Protein AF-A0AAW2U7S2-F1 (afdb_monomer)

Mean predicted aligned error: 19.82 Å

Solvent-accessible surface area (backbone atoms only — not comparable to full-atom values): 15147 Å² total; per-residue (Å²): 131,82,56,74,68,56,53,52,53,61,72,64,58,81,77,70,95,66,92,65,82,91,73,92,63,30,83,86,32,99,82,34,59,82,44,74,68,52,52,49,55,49,52,54,54,51,60,62,66,77,47,84,88,71,95,66,78,86,65,84,76,81,79,64,65,65,54,73,70,50,98,64,60,66,72,56,35,55,48,50,53,30,51,80,64,72,61,50,90,32,44,48,52,37,44,76,70,72,43,92,68,77,45,54,23,91,82,69,69,78,50,65,24,36,72,62,31,64,68,57,67,31,68,58,34,44,52,54,55,73,69,39,90,59,76,84,64,68,68,86,84,56,45,67,58,46,51,54,49,50,51,53,38,50,54,51,52,48,37,54,74,74,65,50,56,68,46,77,48,73,42,61,50,61,72,50,49,52,52,64,73,45,89,68,88,55,90,56,94,54,22,66,58,48,50,50,38,55,52,55,43,70,75,36,83,40,58,50,78,46,79,38,63,59,86,76,43,50,62,62,52,52,50,57,56,48,51,66,65,38,75,81,65,69,99,68,83,82,94,79,89,128

Nearest PDB structures (foldseek):
  2ehg-assembly1_A  TM=8.752E-01  e=5.125E-04  Sulfurisphaera tokodaii str. 7
  3aly-assembly1_A  TM=8.976E-01  e=8.963E-04  Sulfurisphaera tokodaii str. 7
  3hst-assembly2_B  TM=8.637E-01  e=1.295E-02  Mycobacterium tuberculosis
  3qio-assembly1_A  TM=6.847E-01  e=6.085E-01  HIV-1 M:B_HXB2R

Foldseek 3Di:
DDDPVVVVVVVPPDDDPDPDDDDQFDPQDPVRDDDPVSVVVVVVVVVVVPDPDDPDDPDPPDDLVVLVVDPDDVVVSVVVVCLVVQNPPWLVVCVVVVNDDDQADPQQRPDGTGSCCVCPVPPVNVVVVVPDPPPPPPDPPCCVLQVLLVVLQVQLVVCVVVPPQAEEAEDAPPVNLCLLPDPDQDPDPCRVSSVSSNVSQVVHNHYHYDHDHPVVCVVVVVVVVVVVVCVVDDPDDDPPDD

Organism: Sesamum radiatum (NCBI:txid300843)

Structure (mmCIF, N/CA/C/O backbone):
data_AF-A0AAW2U7S2-F1
#
_entry.id   AF-A0AAW2U7S2-F1
#
loop_
_atom_site.group_PDB
_atom_site.id
_atom_site.type_symbol
_atom_site.label_atom_id
_atom_site.label_alt_id
_atom_site.label_comp_id
_atom_site.label_asym_id
_atom_site.label_entity_id
_atom_site.label_seq_id
_atom_site.pdbx_PDB_ins_code
_atom_site.Cartn_x
_atom_site.Cartn_y
_atom_site.Cartn_z
_atom_site.occupancy
_atom_site.B_iso_or_equiv
_atom_site.auth_seq_id
_atom_site.auth_comp_id
_atom_site.auth_asym_id
_atom_site.auth_atom_id
_atom_site.pdbx_PDB_model_num
ATOM 1 N N . MET A 1 1 ? 59.146 2.405 -21.602 1.00 55.25 1 MET A N 1
ATOM 2 C CA . MET A 1 1 ? 60.011 1.639 -22.527 1.00 55.25 1 MET A CA 1
ATOM 3 C C . MET A 1 1 ? 59.685 0.168 -22.337 1.00 55.25 1 MET A C 1
ATOM 5 O O . MET A 1 1 ? 59.645 -0.249 -21.187 1.00 55.25 1 MET A O 1
ATOM 9 N N . LEU A 1 2 ? 59.371 -0.579 -23.405 1.00 67.88 2 LEU A N 1
ATOM 10 C CA . LEU A 1 2 ? 59.141 -2.028 -23.291 1.00 67.88 2 LEU A CA 1
ATOM 11 C C . LEU A 1 2 ? 60.427 -2.736 -22.848 1.00 67.88 2 LEU A C 1
ATOM 13 O O . LEU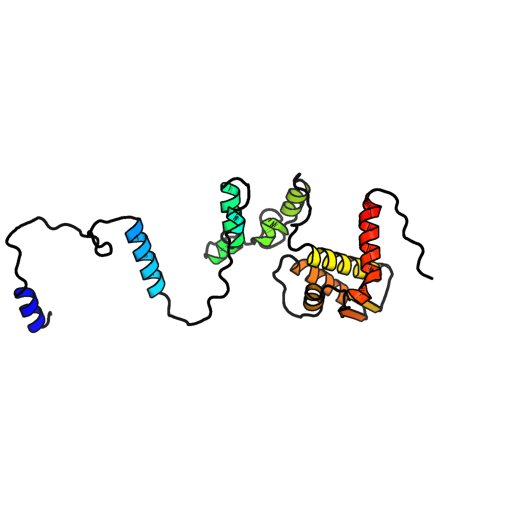 A 1 2 ? 61.524 -2.329 -23.233 1.00 67.88 2 LEU A O 1
ATOM 17 N N . HIS A 1 3 ? 60.283 -3.793 -22.051 1.00 86.69 3 HIS A N 1
ATOM 18 C CA . HIS A 1 3 ? 61.408 -4.596 -21.593 1.00 86.69 3 HIS A CA 1
ATOM 19 C C . HIS A 1 3 ? 62.080 -5.305 -22.794 1.00 86.69 3 HIS A C 1
ATOM 21 O O . HIS A 1 3 ? 61.376 -5.762 -23.699 1.00 86.69 3 HIS A O 1
ATOM 27 N N . PRO A 1 4 ? 63.422 -5.439 -22.843 1.00 83.00 4 PRO A N 1
ATOM 28 C CA . PRO A 1 4 ? 64.130 -5.978 -24.015 1.00 83.00 4 PRO A CA 1
ATOM 29 C C . PRO A 1 4 ? 63.708 -7.399 -24.418 1.00 83.00 4 PRO A C 1
ATOM 31 O O . PRO A 1 4 ? 63.757 -7.755 -25.595 1.00 83.00 4 PRO A O 1
ATOM 34 N N . LEU A 1 5 ? 63.274 -8.209 -23.447 1.00 81.62 5 LEU A N 1
ATOM 35 C CA . LEU A 1 5 ? 62.751 -9.556 -23.698 1.00 81.62 5 LEU A CA 1
ATOM 36 C C . LEU A 1 5 ? 61.380 -9.520 -24.387 1.00 81.62 5 LEU A C 1
ATOM 38 O O . LEU A 1 5 ? 61.150 -10.302 -25.308 1.00 81.62 5 LEU A O 1
ATOM 42 N N . ASP A 1 6 ? 60.522 -8.569 -24.016 1.00 80.38 6 ASP A N 1
ATOM 43 C CA . ASP A 1 6 ? 59.195 -8.400 -24.615 1.00 80.38 6 ASP A CA 1
ATOM 44 C C . ASP A 1 6 ? 59.318 -7.869 -26.043 1.00 80.38 6 ASP A C 1
ATOM 46 O O . ASP A 1 6 ? 58.645 -8.348 -26.950 1.00 80.38 6 ASP A O 1
ATOM 50 N N . ALA A 1 7 ? 60.255 -6.942 -26.276 1.00 83.38 7 ALA A N 1
ATOM 51 C CA . ALA A 1 7 ? 60.564 -6.451 -27.616 1.00 83.38 7 ALA A CA 1
ATOM 52 C C . ALA A 1 7 ? 61.027 -7.588 -28.544 1.00 83.38 7 ALA A C 1
ATOM 54 O O . ALA A 1 7 ? 60.583 -7.684 -29.687 1.00 83.38 7 ALA A O 1
ATOM 55 N N . LYS A 1 8 ? 61.876 -8.494 -28.041 1.00 82.50 8 LYS A N 1
ATOM 56 C CA . LYS A 1 8 ? 62.357 -9.653 -28.804 1.00 82.50 8 LYS A CA 1
ATOM 57 C C . LYS A 1 8 ? 61.244 -10.669 -29.082 1.00 82.50 8 LYS A C 1
ATOM 59 O O . LYS A 1 8 ? 61.211 -11.237 -30.170 1.00 82.50 8 LYS A O 1
ATOM 64 N N . ALA A 1 9 ? 60.327 -10.866 -28.134 1.00 82.25 9 ALA A N 1
ATOM 65 C CA . ALA A 1 9 ? 59.165 -11.733 -28.308 1.00 82.25 9 ALA A CA 1
ATOM 66 C C . ALA A 1 9 ? 58.182 -11.169 -29.348 1.00 82.25 9 ALA A C 1
ATOM 68 O O . ALA A 1 9 ? 57.767 -11.897 -30.248 1.00 82.25 9 ALA A O 1
ATOM 69 N N . VAL A 1 10 ? 57.882 -9.866 -29.305 1.00 79.88 10 VAL A N 1
ATOM 70 C CA . VAL A 1 10 ? 57.018 -9.192 -30.292 1.00 79.88 10 VAL A CA 1
ATOM 71 C C . VAL A 1 10 ? 57.602 -9.287 -31.703 1.00 79.88 10 VAL A C 1
ATOM 73 O O . VAL A 1 10 ? 56.883 -9.604 -32.647 1.00 79.88 10 VAL A O 1
ATOM 76 N N . LEU A 1 11 ? 58.916 -9.100 -31.848 1.00 78.25 11 LEU A N 1
ATOM 77 C CA . LEU A 1 11 ? 59.607 -9.218 -33.139 1.00 78.25 11 LEU A CA 1
ATOM 78 C C . LEU A 1 11 ? 59.683 -10.657 -33.675 1.00 78.25 11 LEU A C 1
ATOM 80 O O . LEU A 1 11 ? 59.996 -10.853 -34.847 1.00 78.25 11 LEU A O 1
ATOM 84 N N . SER A 1 12 ? 59.409 -11.662 -32.839 1.00 81.62 12 SER A N 1
ATOM 85 C CA . SER A 1 12 ? 59.401 -13.074 -33.237 1.00 81.62 12 SER A CA 1
ATOM 86 C C . SER A 1 12 ? 58.036 -13.577 -33.718 1.00 81.62 12 SER A C 1
ATOM 88 O O . SER A 1 12 ? 57.942 -14.714 -34.180 1.00 81.62 12 SER A O 1
ATOM 90 N N . ILE A 1 13 ? 56.987 -12.748 -33.638 1.00 81.88 13 ILE A N 1
A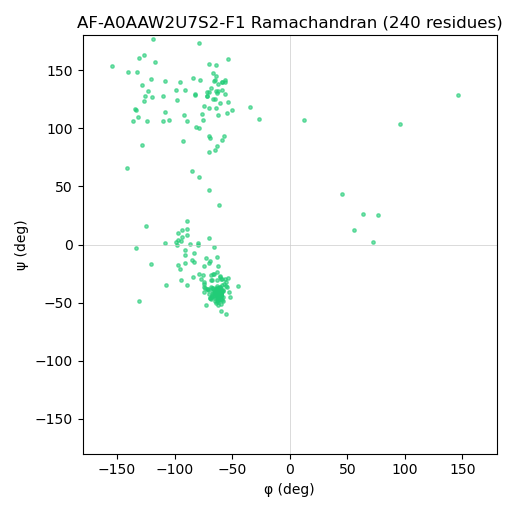TOM 91 C CA . ILE A 1 13 ? 55.649 -13.099 -34.123 1.00 81.88 13 ILE A CA 1
ATOM 92 C C . ILE A 1 13 ? 55.690 -13.138 -35.660 1.00 81.88 13 ILE A C 1
ATOM 94 O O . ILE A 1 13 ? 55.955 -12.108 -36.286 1.00 81.88 13 ILE A O 1
ATOM 98 N N . PRO A 1 14 ? 55.435 -14.294 -36.302 1.00 73.94 14 PRO A N 1
ATOM 99 C CA . PRO A 1 14 ? 55.445 -14.388 -37.755 1.00 73.94 14 PRO A CA 1
ATOM 100 C C . PRO A 1 14 ? 54.328 -13.520 -38.336 1.00 73.94 14 PRO A C 1
ATOM 102 O O . PRO A 1 14 ? 53.148 -13.772 -38.090 1.00 73.94 14 PRO A O 1
ATOM 105 N N . LEU A 1 15 ? 54.689 -12.510 -39.126 1.00 70.75 15 LEU A N 1
ATOM 106 C CA . LEU A 1 15 ? 53.706 -11.738 -39.878 1.00 70.75 15 LEU A CA 1
ATOM 107 C C . LEU A 1 15 ? 53.139 -12.622 -40.996 1.00 70.75 15 LEU A C 1
ATOM 109 O O . LEU A 1 15 ? 53.881 -13.287 -41.725 1.00 70.75 15 LEU A O 1
ATOM 113 N N . GLY A 1 16 ? 51.811 -12.666 -41.110 1.00 66.94 16 GLY A N 1
ATOM 114 C CA . GLY A 1 16 ? 51.139 -13.430 -42.157 1.00 66.94 16 GLY A CA 1
ATOM 115 C C . GLY A 1 16 ? 51.573 -12.955 -43.547 1.00 66.94 16 GLY A C 1
ATOM 116 O O . GLY A 1 16 ? 51.691 -11.761 -43.793 1.00 66.94 16 GLY A O 1
ATOM 117 N N . ARG A 1 17 ? 51.775 -13.885 -44.492 1.00 68.25 17 ARG A N 1
ATOM 118 C CA . ARG A 1 17 ? 52.143 -13.576 -45.895 1.00 68.25 17 ARG A CA 1
ATOM 119 C C . ARG A 1 17 ? 51.054 -12.833 -46.684 1.00 68.25 17 ARG A C 1
ATOM 121 O O . ARG A 1 17 ? 51.260 -12.524 -47.852 1.00 68.25 17 ARG A O 1
ATOM 128 N N . HIS A 1 18 ? 49.904 -12.575 -46.067 1.00 65.62 18 HIS A N 1
ATOM 129 C CA . HIS A 1 18 ? 48.760 -11.919 -46.679 1.00 65.62 18 HIS A CA 1
ATOM 130 C C . HIS A 1 18 ? 48.593 -10.530 -46.060 1.00 65.62 18 HIS A C 1
ATOM 132 O O . HIS A 1 18 ? 48.151 -10.409 -44.919 1.00 65.62 18 HIS A O 1
ATOM 138 N N . CYS A 1 19 ? 48.951 -9.492 -46.819 1.00 63.16 19 CYS A N 1
ATOM 139 C CA . CYS A 1 19 ? 48.602 -8.110 -46.502 1.00 63.16 19 CYS A CA 1
ATOM 140 C C . CYS A 1 19 ? 47.091 -7.971 -46.714 1.00 63.16 19 CYS A C 1
ATOM 142 O O . CYS A 1 19 ? 46.628 -7.841 -47.845 1.00 63.16 19 CYS A O 1
ATOM 144 N N . SER A 1 20 ? 46.324 -8.157 -45.646 1.00 67.31 20 SER A N 1
ATOM 145 C CA . SER A 1 20 ? 44.883 -7.909 -45.634 1.00 67.31 20 SER A CA 1
ATOM 146 C C . SER A 1 20 ? 44.670 -6.659 -44.798 1.00 67.31 20 SER A C 1
ATOM 148 O O . SER A 1 20 ? 45.366 -6.492 -43.797 1.00 67.31 20 SER A O 1
ATOM 150 N N . ASP A 1 21 ? 43.751 -5.791 -45.209 1.00 74.38 21 ASP A N 1
ATOM 151 C CA . ASP A 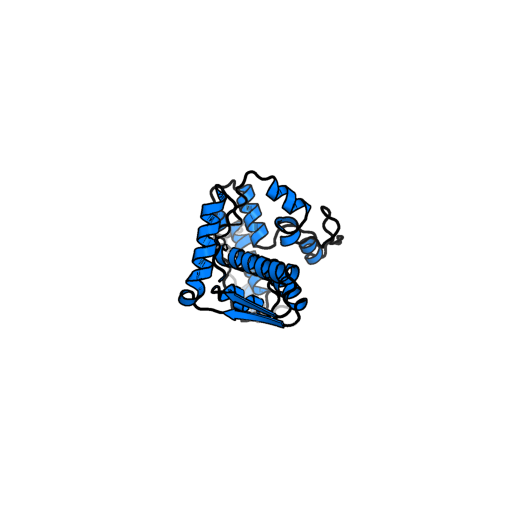1 21 ? 43.470 -4.563 -44.470 1.00 74.38 21 ASP A CA 1
ATOM 152 C C . ASP A 1 21 ? 43.032 -4.881 -43.033 1.00 74.38 21 ASP A C 1
ATOM 154 O O . ASP A 1 21 ? 42.279 -5.833 -42.790 1.00 74.38 21 ASP A O 1
ATOM 158 N N . ASP A 1 22 ? 43.505 -4.074 -42.080 1.00 77.00 22 ASP A N 1
ATOM 159 C CA . ASP A 1 22 ? 43.124 -4.199 -40.677 1.00 77.00 22 ASP A CA 1
ATOM 160 C C . ASP A 1 22 ? 41.599 -4.102 -40.537 1.00 77.00 22 ASP A C 1
ATOM 162 O O . ASP A 1 22 ? 40.959 -3.171 -41.033 1.00 77.00 22 ASP A O 1
ATOM 166 N N . CYS A 1 23 ? 41.002 -5.058 -39.825 1.00 73.38 23 CYS A N 1
ATOM 167 C CA . CYS A 1 23 ? 39.574 -5.054 -39.535 1.00 73.38 23 CYS A CA 1
ATOM 168 C C . CYS A 1 23 ? 39.320 -5.045 -38.026 1.00 73.38 23 CYS A C 1
ATOM 170 O O . CYS A 1 23 ? 40.031 -5.670 -37.238 1.00 73.38 23 CYS A O 1
ATOM 172 N N . LEU A 1 24 ? 38.283 -4.317 -37.610 1.00 78.94 24 LEU A N 1
ATOM 173 C CA . LEU A 1 24 ? 37.849 -4.292 -36.218 1.00 78.94 24 LEU A CA 1
ATOM 174 C C . LEU A 1 24 ? 37.136 -5.605 -35.879 1.00 78.94 24 LEU A C 1
ATOM 176 O O . LEU A 1 24 ? 36.099 -5.923 -36.461 1.00 78.94 24 LEU A O 1
ATOM 180 N N . ILE A 1 25 ? 37.676 -6.343 -34.908 1.00 81.00 25 ILE A N 1
ATOM 181 C CA . ILE A 1 25 ? 37.140 -7.629 -34.455 1.00 81.00 25 ILE A CA 1
ATOM 182 C C . ILE A 1 25 ? 36.561 -7.477 -33.048 1.00 81.00 25 ILE A C 1
ATOM 184 O O . ILE A 1 25 ? 37.219 -7.011 -32.117 1.00 81.00 25 ILE A O 1
ATOM 188 N N . TRP A 1 26 ? 35.314 -7.907 -32.872 1.00 84.25 26 TRP A N 1
ATOM 189 C CA . TRP A 1 26 ? 34.643 -7.901 -31.579 1.00 84.25 26 TRP A CA 1
ATOM 190 C C . TRP A 1 26 ? 35.105 -9.081 -30.715 1.00 84.25 26 TRP A C 1
ATOM 192 O O . TRP A 1 26 ? 34.631 -10.207 -30.861 1.00 84.25 26 TRP A O 1
ATOM 202 N N . HIS A 1 27 ? 36.021 -8.815 -29.784 1.00 79.44 27 HIS A N 1
ATOM 203 C CA . HIS A 1 27 ? 36.706 -9.840 -28.986 1.00 79.44 27 HIS A CA 1
ATOM 204 C C . HIS A 1 27 ? 35.791 -10.675 -28.068 1.00 79.44 27 HIS A C 1
ATOM 206 O O . HIS A 1 27 ? 36.159 -11.781 -27.680 1.00 79.44 27 HIS A O 1
ATOM 212 N N . SER A 1 28 ? 34.614 -10.167 -27.676 1.00 71.69 28 SER A N 1
ATOM 213 C CA . SER A 1 28 ? 33.735 -10.873 -26.725 1.00 71.69 28 SER A CA 1
ATOM 214 C C . SER A 1 28 ? 32.775 -11.872 -27.378 1.00 71.69 28 SER A C 1
ATOM 216 O O . SER A 1 28 ? 32.017 -12.542 -26.676 1.00 71.69 28 SER A O 1
ATOM 218 N N . TYR A 1 29 ? 32.823 -12.025 -28.706 1.00 77.19 29 TYR A N 1
ATOM 219 C CA . TYR A 1 29 ? 32.109 -13.074 -29.430 1.00 77.19 29 TYR A CA 1
ATOM 220 C C . TYR A 1 29 ? 33.091 -13.916 -30.244 1.00 77.19 29 TYR A C 1
ATOM 222 O O . TYR A 1 29 ? 33.912 -13.383 -30.982 1.00 77.19 29 TYR A O 1
ATOM 230 N N . SER A 1 30 ? 32.983 -15.242 -30.156 1.00 70.38 30 SER A N 1
ATOM 231 C CA . SER A 1 30 ? 33.958 -16.178 -30.738 1.00 70.38 30 SER A CA 1
ATOM 232 C C . SER A 1 30 ? 34.097 -16.103 -32.262 1.00 70.38 30 SER A C 1
ATOM 234 O O . SER A 1 30 ? 35.099 -16.563 -32.797 1.00 70.38 30 SER A O 1
ATOM 236 N N . LYS A 1 31 ? 33.122 -15.517 -32.970 1.00 78.88 31 LYS A N 1
ATOM 237 C CA . LYS A 1 31 ? 33.197 -15.285 -34.424 1.00 78.88 31 LYS A CA 1
ATOM 238 C C . LYS A 1 31 ? 33.719 -13.895 -34.796 1.00 78.88 31 LYS A C 1
ATOM 240 O O . LYS A 1 31 ? 33.696 -13.549 -35.970 1.00 78.88 31 LYS A O 1
ATOM 245 N N . GLY A 1 32 ? 34.097 -13.068 -33.821 1.00 78.38 32 GLY A N 1
ATOM 246 C CA . GLY A 1 32 ? 34.635 -11.731 -34.068 1.00 78.38 32 GLY A CA 1
ATOM 247 C C . GLY A 1 32 ? 33.620 -10.682 -34.536 1.00 78.38 32 GLY A C 1
ATOM 248 O O . GLY A 1 32 ? 33.995 -9.543 -34.794 1.00 78.38 32 GLY A O 1
ATOM 249 N N . VAL A 1 33 ? 32.337 -11.040 -34.642 1.00 82.06 33 VAL A N 1
ATOM 250 C CA . VAL A 1 33 ? 31.263 -10.154 -35.118 1.00 82.06 33 VAL A CA 1
ATOM 251 C C . VAL A 1 33 ? 30.612 -9.414 -33.951 1.00 82.06 33 VAL A C 1
ATOM 253 O O . VAL A 1 33 ? 30.238 -10.026 -32.947 1.00 82.06 33 VAL A O 1
ATOM 256 N N . PHE A 1 34 ? 30.427 -8.101 -34.099 1.00 80.56 34 PHE A N 1
ATOM 257 C CA . PHE A 1 34 ? 29.692 -7.290 -33.133 1.00 80.56 34 PHE A CA 1
ATOM 258 C C . PHE A 1 34 ? 28.190 -7.583 -33.197 1.00 80.56 34 PHE A C 1
ATOM 260 O O . PHE A 1 34 ? 27.564 -7.487 -34.251 1.00 80.56 34 PHE A O 1
ATOM 267 N N . THR A 1 35 ? 27.586 -7.881 -32.046 1.00 82.19 35 THR A N 1
ATOM 268 C CA . THR A 1 35 ? 26.128 -7.919 -31.896 1.00 82.19 35 THR A CA 1
ATOM 269 C C . THR A 1 35 ? 25.713 -7.156 -30.645 1.00 82.19 35 THR A C 1
ATOM 271 O O . THR A 1 35 ? 26.411 -7.176 -29.629 1.00 82.19 35 THR A O 1
ATOM 274 N N . VAL A 1 36 ? 24.529 -6.541 -30.675 1.00 76.62 36 VAL A N 1
ATOM 275 C CA . VAL A 1 36 ? 23.956 -5.863 -29.497 1.00 76.62 36 VAL A CA 1
ATOM 276 C C . VAL A 1 36 ? 23.827 -6.834 -28.314 1.00 76.62 36 VAL A C 1
ATOM 278 O O . VAL A 1 36 ? 24.061 -6.458 -27.171 1.00 76.62 36 VAL A O 1
ATOM 281 N N . LYS A 1 37 ? 23.538 -8.115 -28.586 1.00 75.38 37 LYS A N 1
ATOM 282 C CA . LYS A 1 37 ? 23.443 -9.176 -27.574 1.00 75.38 37 LYS A CA 1
ATOM 283 C C . LYS A 1 37 ? 24.784 -9.448 -26.883 1.00 75.38 37 LYS A C 1
ATOM 285 O O . LYS A 1 37 ? 24.821 -9.484 -25.656 1.00 75.38 37 LYS A O 1
ATOM 290 N N . SER A 1 38 ? 25.870 -9.620 -27.641 1.00 84.62 38 SER A N 1
ATOM 291 C CA . SER A 1 38 ? 27.207 -9.848 -27.072 1.00 84.62 38 SER A CA 1
ATOM 292 C C . SER A 1 38 ? 27.731 -8.615 -26.333 1.00 84.62 38 SER A C 1
ATOM 294 O O . SER A 1 38 ? 28.330 -8.752 -25.271 1.00 84.62 38 SER A O 1
ATOM 296 N N . ALA A 1 39 ? 27.449 -7.412 -26.844 1.00 82.25 39 ALA A N 1
ATOM 297 C CA . ALA A 1 39 ? 27.787 -6.159 -26.173 1.00 82.25 39 ALA A CA 1
ATOM 298 C C . ALA A 1 39 ? 27.055 -6.001 -24.833 1.00 82.25 39 ALA A C 1
ATOM 300 O O . ALA A 1 39 ? 27.678 -5.688 -23.821 1.00 82.25 39 ALA A O 1
ATOM 301 N N . TYR A 1 40 ? 25.754 -6.297 -24.802 1.00 80.25 40 TYR A N 1
ATOM 302 C CA . TYR A 1 40 ? 24.960 -6.255 -23.576 1.00 80.25 40 TYR A CA 1
ATOM 303 C C . TYR A 1 40 ? 25.450 -7.273 -22.536 1.00 80.25 40 TYR A C 1
ATOM 305 O O . TYR A 1 40 ? 25.596 -6.940 -21.366 1.00 80.25 40 TYR A O 1
ATOM 313 N N . GLN A 1 41 ? 25.768 -8.502 -22.953 1.00 82.31 41 GLN A N 1
ATOM 314 C CA . GLN A 1 41 ? 26.311 -9.532 -22.057 1.00 82.31 41 GLN A CA 1
ATOM 315 C C . GLN A 1 41 ? 27.667 -9.140 -21.456 1.00 82.31 41 GLN A C 1
ATOM 317 O O . GLN A 1 41 ? 27.908 -9.393 -20.276 1.00 82.31 41 GLN A O 1
ATOM 322 N N . LEU A 1 42 ? 28.540 -8.510 -22.247 1.00 84.12 42 LEU A N 1
ATOM 323 C CA . LEU A 1 42 ? 29.811 -7.982 -21.758 1.00 84.12 42 LEU A CA 1
ATOM 324 C C . LEU A 1 42 ? 29.588 -6.840 -20.756 1.00 84.12 42 LEU A C 1
ATOM 326 O O . LEU A 1 42 ? 30.206 -6.844 -19.697 1.00 84.12 42 LEU A O 1
ATOM 330 N N . ALA A 1 43 ? 28.673 -5.912 -21.052 1.00 84.06 43 ALA A N 1
ATOM 331 C CA . ALA A 1 43 ? 28.335 -4.808 -20.156 1.00 84.06 43 ALA A CA 1
ATOM 332 C C . ALA A 1 43 ? 27.804 -5.301 -18.799 1.00 84.06 43 ALA A C 1
ATOM 334 O O . ALA A 1 43 ? 28.213 -4.786 -17.762 1.00 84.06 43 ALA A O 1
ATOM 335 N N . MET A 1 44 ? 26.959 -6.339 -18.798 1.00 81.00 44 MET A N 1
ATOM 336 C CA . MET A 1 44 ? 26.476 -6.971 -17.564 1.00 81.00 44 MET A CA 1
ATOM 337 C C . MET A 1 44 ? 27.631 -7.590 -16.756 1.00 81.00 44 MET A C 1
ATOM 339 O O . MET A 1 44 ? 27.739 -7.334 -15.561 1.00 81.00 44 MET A O 1
ATOM 343 N N . LYS A 1 45 ? 28.551 -8.323 -17.401 1.00 80.50 45 LYS A N 1
ATOM 344 C CA . LYS A 1 45 ? 29.731 -8.894 -16.722 1.00 80.50 45 LYS A CA 1
ATOM 345 C C . LYS A 1 45 ? 30.665 -7.837 -16.137 1.00 80.50 45 LYS A C 1
ATOM 347 O O . LYS A 1 45 ? 31.167 -8.024 -15.038 1.00 80.50 45 LYS A O 1
ATOM 352 N N . ILE A 1 46 ? 30.911 -6.741 -16.854 1.00 78.62 46 ILE A N 1
ATOM 353 C CA . ILE A 1 46 ? 31.750 -5.643 -16.348 1.00 78.62 46 ILE A CA 1
ATOM 354 C C . ILE A 1 46 ? 31.077 -4.991 -15.133 1.00 78.62 46 ILE A C 1
ATOM 356 O O . ILE A 1 46 ? 31.736 -4.757 -14.127 1.00 78.62 46 ILE A O 1
ATOM 360 N N . SER A 1 47 ? 29.752 -4.804 -15.171 1.00 70.12 47 SER A N 1
ATOM 361 C CA . SER A 1 47 ? 29.011 -4.262 -14.024 1.00 70.12 47 SER A CA 1
ATOM 362 C C . SER A 1 47 ? 29.003 -5.176 -12.790 1.00 70.12 47 SER A C 1
ATOM 364 O O . SER A 1 47 ? 28.879 -4.677 -11.675 1.00 70.12 47 SER A O 1
ATOM 366 N N . GLU A 1 48 ? 29.164 -6.493 -12.965 1.00 63.22 48 GLU A N 1
ATOM 367 C CA . GLU A 1 48 ? 29.349 -7.445 -11.858 1.00 63.22 48 GLU A CA 1
ATOM 368 C C . GLU A 1 48 ? 30.764 -7.385 -11.259 1.00 63.22 48 GLU A C 1
ATOM 370 O O . GLU A 1 48 ? 30.934 -7.697 -10.084 1.00 63.22 48 GLU A O 1
ATOM 375 N N . LEU A 1 49 ? 31.770 -6.968 -12.036 1.00 62.66 49 LEU A N 1
ATOM 376 C CA . LEU A 1 49 ? 33.167 -6.870 -11.595 1.00 62.66 49 LEU A CA 1
ATOM 377 C C . LEU A 1 49 ? 33.483 -5.553 -10.867 1.00 62.66 49 LEU A C 1
ATOM 379 O O . LEU A 1 49 ? 34.349 -5.544 -9.998 1.00 62.66 49 LEU A O 1
ATOM 383 N N . ASP A 1 50 ? 32.765 -4.468 -11.174 1.00 52.97 50 ASP A N 1
ATOM 384 C CA . ASP A 1 50 ? 32.924 -3.161 -10.510 1.00 52.97 50 ASP A CA 1
ATOM 385 C C . ASP A 1 50 ? 32.216 -3.068 -9.140 1.00 52.97 50 ASP A C 1
ATOM 387 O O . ASP A 1 50 ? 32.269 -2.033 -8.471 1.00 52.97 50 ASP A O 1
ATOM 391 N N . MET A 1 51 ? 31.568 -4.146 -8.684 1.00 53.50 51 MET A N 1
ATOM 392 C CA . MET A 1 51 ? 30.992 -4.235 -7.343 1.00 53.50 51 MET A CA 1
ATOM 393 C C . MET A 1 51 ? 31.950 -4.975 -6.399 1.00 53.50 51 MET A C 1
ATOM 395 O O . MET A 1 51 ? 32.299 -6.122 -6.677 1.00 53.50 51 MET A O 1
ATOM 399 N N . PRO A 1 52 ? 32.361 -4.387 -5.256 1.00 48.03 52 PRO A N 1
ATOM 400 C CA . PRO A 1 52 ? 33.124 -5.131 -4.266 1.00 48.03 52 PRO A CA 1
ATOM 401 C C . PRO A 1 52 ? 32.281 -6.312 -3.775 1.00 48.03 52 PRO A C 1
ATOM 403 O O . PRO A 1 52 ? 31.163 -6.132 -3.285 1.00 48.03 52 PRO A O 1
ATOM 406 N N . SER A 1 53 ? 32.822 -7.520 -3.938 1.00 48.84 53 SER A N 1
ATOM 407 C CA . SER A 1 53 ? 32.241 -8.781 -3.483 1.00 48.84 53 SER A CA 1
ATOM 408 C C . SER A 1 53 ? 32.020 -8.766 -1.970 1.00 48.84 53 SER A C 1
ATOM 410 O O . SER A 1 53 ? 32.880 -9.184 -1.200 1.00 48.84 53 SER A O 1
ATOM 412 N N . SER A 1 54 ? 30.847 -8.310 -1.540 1.00 39.44 54 SER A N 1
ATOM 413 C CA . SER A 1 54 ? 30.322 -8.606 -0.213 1.00 39.44 54 SER A CA 1
ATOM 414 C C . SER A 1 54 ? 29.464 -9.855 -0.307 1.00 39.44 54 SER A C 1
ATOM 416 O O . SER A 1 54 ? 28.386 -9.865 -0.902 1.00 39.44 54 SER A O 1
ATOM 418 N N . SER A 1 55 ? 29.961 -10.921 0.307 1.00 53.12 55 SER A N 1
ATOM 419 C CA . SER A 1 55 ? 29.211 -12.126 0.628 1.00 53.12 55 SER A CA 1
ATOM 420 C C . SER A 1 55 ? 28.099 -11.778 1.620 1.00 53.12 55 SER A C 1
ATOM 422 O O . SER A 1 55 ? 28.269 -11.907 2.827 1.00 53.12 55 SER A O 1
ATOM 424 N N . SER A 1 56 ? 26.949 -11.322 1.135 1.00 44.72 56 SER A N 1
ATOM 425 C CA . SER A 1 56 ? 25.743 -11.219 1.956 1.00 44.72 56 SER A CA 1
ATOM 426 C C . SER A 1 56 ? 24.553 -11.733 1.165 1.00 44.72 56 SER A C 1
ATOM 428 O O . SER A 1 56 ? 24.108 -11.094 0.215 1.00 44.72 56 SER A O 1
ATOM 430 N N . SER A 1 57 ? 24.119 -12.932 1.562 1.00 45.25 57 SER A N 1
ATOM 431 C CA . SER A 1 57 ? 22.836 -13.588 1.301 1.00 45.25 57 SER A CA 1
ATOM 432 C C . SER A 1 57 ? 21.967 -12.929 0.231 1.00 45.25 57 SER A C 1
ATOM 434 O O . SER A 1 57 ? 21.302 -11.921 0.486 1.00 45.25 57 SER A O 1
ATOM 436 N N . SER A 1 58 ? 21.874 -13.566 -0.933 1.00 48.00 58 SER A N 1
ATOM 437 C CA . SER A 1 58 ? 20.723 -13.392 -1.808 1.00 48.00 58 SER A CA 1
ATOM 438 C C . SER A 1 58 ? 19.464 -13.765 -1.016 1.00 48.00 58 SER A C 1
ATOM 440 O O . SER A 1 58 ? 19.102 -14.939 -0.929 1.00 48.00 58 SER A O 1
ATOM 442 N N . GLY A 1 59 ? 18.814 -12.774 -0.397 1.00 52.41 59 GLY A N 1
ATOM 443 C CA . GLY A 1 59 ? 17.427 -12.909 0.031 1.00 52.41 59 GLY A CA 1
ATOM 444 C C . GLY A 1 59 ? 16.575 -13.344 -1.167 1.00 52.41 59 GLY A C 1
ATOM 445 O O . GLY A 1 59 ? 17.012 -13.186 -2.313 1.00 52.41 59 GLY A O 1
ATOM 446 N N . PRO A 1 60 ? 15.386 -13.922 -0.939 1.00 50.06 60 PRO A N 1
ATOM 447 C CA . PRO A 1 60 ? 14.558 -14.438 -2.020 1.00 50.06 60 PRO A CA 1
ATOM 448 C C . PRO A 1 60 ? 14.333 -13.327 -3.048 1.00 50.06 60 PRO A C 1
ATOM 450 O O . PRO A 1 60 ? 13.713 -12.302 -2.757 1.00 50.06 60 PRO A O 1
ATOM 453 N N . THR A 1 61 ? 14.880 -13.500 -4.252 1.00 58.25 61 THR A N 1
ATOM 454 C CA . THR A 1 61 ? 14.550 -12.635 -5.376 1.00 58.25 61 THR A CA 1
ATOM 455 C C . THR A 1 61 ? 13.064 -12.841 -5.626 1.00 58.25 61 THR A C 1
ATOM 457 O O . THR A 1 61 ? 12.627 -13.937 -5.962 1.00 58.25 61 THR A O 1
ATOM 460 N N . ALA A 1 62 ? 12.263 -11.813 -5.354 1.00 66.88 62 ALA A N 1
ATOM 461 C CA . ALA A 1 62 ? 10.819 -11.907 -5.503 1.00 66.88 62 ALA A CA 1
ATOM 462 C C . ALA A 1 62 ? 10.469 -12.400 -6.921 1.00 66.88 62 ALA A C 1
ATOM 464 O O . ALA A 1 62 ? 10.890 -11.796 -7.914 1.00 66.88 62 ALA A O 1
ATOM 465 N N . ASP A 1 63 ? 9.740 -13.517 -7.007 1.00 76.00 63 ASP A N 1
ATOM 466 C CA . ASP A 1 63 ? 9.269 -14.071 -8.273 1.00 76.00 63 ASP A CA 1
ATOM 467 C C . ASP A 1 63 ? 8.082 -13.244 -8.781 1.00 76.00 63 ASP A C 1
ATOM 469 O O . ASP A 1 63 ? 6.991 -13.251 -8.212 1.00 76.00 63 ASP A O 1
ATOM 473 N N . TRP A 1 64 ? 8.293 -12.527 -9.884 1.00 79.44 64 TRP A N 1
ATOM 474 C CA . TRP A 1 64 ? 7.277 -11.692 -10.527 1.00 79.44 64 TRP A CA 1
ATOM 475 C C . TRP A 1 64 ? 6.515 -12.429 -11.638 1.00 79.44 64 TRP A C 1
ATOM 477 O O . TRP A 1 64 ? 5.807 -11.792 -12.423 1.00 79.44 64 TRP A O 1
ATOM 487 N N . SER A 1 65 ? 6.646 -13.759 -11.740 1.00 80.50 65 SER A N 1
ATOM 488 C CA . SER A 1 65 ? 5.955 -14.572 -12.751 1.00 80.50 65 SER A CA 1
ATOM 489 C C . SER A 1 65 ? 4.432 -14.402 -12.709 1.00 80.50 65 SER A C 1
ATOM 491 O O . SER A 1 65 ? 3.777 -14.477 -13.750 1.00 80.50 65 SER A O 1
ATOM 493 N N . PHE A 1 66 ? 3.864 -14.102 -11.535 1.00 82.19 66 PHE A N 1
ATOM 494 C CA . PHE A 1 66 ? 2.428 -13.870 -11.365 1.00 82.19 66 PHE A CA 1
ATOM 495 C C . PHE A 1 66 ? 1.906 -12.690 -12.200 1.00 82.19 66 PHE A C 1
ATOM 497 O O . PHE A 1 66 ? 0.832 -12.801 -12.784 1.00 82.19 66 PHE A O 1
ATOM 504 N N . VAL A 1 67 ? 2.685 -11.608 -12.351 1.00 85.06 67 VAL A N 1
ATOM 505 C CA . VAL A 1 67 ? 2.291 -10.426 -13.146 1.00 85.06 67 VAL A CA 1
ATOM 506 C C . VAL A 1 67 ? 2.062 -10.811 -14.608 1.00 85.06 67 VAL A C 1
ATOM 508 O O . VAL A 1 67 ? 1.146 -10.326 -15.275 1.00 85.06 67 VAL A O 1
ATOM 511 N N . TRP A 1 68 ? 2.892 -11.721 -15.114 1.00 87.00 68 TRP A N 1
ATOM 512 C CA . TRP A 1 68 ? 2.840 -12.159 -16.503 1.00 87.00 68 TRP A CA 1
ATOM 513 C C . TRP A 1 68 ? 1.724 -13.170 -16.767 1.00 87.00 68 TRP A C 1
ATOM 515 O O . TRP A 1 68 ? 1.205 -13.205 -17.886 1.00 87.00 68 TRP A O 1
ATOM 525 N N . LYS A 1 69 ? 1.303 -13.912 -15.737 1.00 87.31 69 LYS A N 1
ATOM 526 C CA . LYS A 1 69 ? 0.188 -14.870 -15.779 1.00 87.31 69 LYS A CA 1
ATOM 527 C C . LYS A 1 69 ? -1.194 -14.197 -15.801 1.00 87.31 69 LYS A C 1
ATOM 529 O O . LYS A 1 69 ? -2.156 -14.833 -16.213 1.00 87.31 69 LYS A O 1
ATOM 534 N N . CYS A 1 70 ? -1.313 -12.923 -15.413 1.00 83.38 70 CYS A N 1
ATOM 535 C CA . CYS A 1 70 ? -2.591 -12.202 -15.436 1.00 83.38 70 CYS A CA 1
ATOM 536 C C . CYS A 1 70 ? -3.168 -12.077 -16.861 1.00 83.38 70 CYS A C 1
ATOM 538 O O . CYS A 1 70 ? -2.454 -11.731 -17.804 1.00 83.38 70 CYS A O 1
ATOM 540 N N . SER A 1 71 ? -4.479 -12.269 -17.026 1.00 89.50 71 SER A N 1
ATOM 541 C CA . SER A 1 71 ? -5.173 -12.053 -18.306 1.00 89.50 71 SER A CA 1
ATOM 542 C C . SER A 1 71 ? -5.569 -10.582 -18.490 1.00 89.50 71 SER A C 1
ATOM 544 O O . SER A 1 71 ? -6.745 -10.233 -18.523 1.00 89.50 71 SER A O 1
ATOM 546 N N . ILE A 1 72 ? -4.569 -9.703 -18.565 1.00 88.69 72 ILE A N 1
ATOM 547 C CA . ILE A 1 72 ? -4.732 -8.247 -18.710 1.00 88.69 72 ILE A CA 1
ATOM 548 C C . ILE A 1 72 ? -3.839 -7.708 -19.839 1.00 88.69 72 ILE A C 1
ATOM 550 O O . ILE A 1 72 ? -2.855 -8.363 -20.201 1.00 88.69 72 ILE A O 1
ATOM 554 N N . PRO A 1 73 ? -4.113 -6.510 -20.388 1.00 94.56 73 PRO A N 1
ATOM 555 C CA . PRO A 1 73 ? -3.272 -5.921 -21.426 1.00 94.56 73 PRO A CA 1
ATOM 556 C C . PRO A 1 73 ? -1.805 -5.773 -20.991 1.00 94.56 73 PRO A C 1
ATOM 558 O O . PRO A 1 73 ? -1.512 -5.369 -19.864 1.00 94.56 73 PRO A O 1
ATOM 561 N N . ASN A 1 74 ? -0.862 -6.017 -21.911 1.00 92.00 74 ASN A N 1
ATOM 562 C CA . ASN A 1 74 ? 0.582 -5.969 -21.625 1.00 92.00 74 ASN A CA 1
ATOM 563 C C . ASN A 1 74 ? 1.053 -4.633 -21.032 1.00 92.00 74 ASN A C 1
ATOM 565 O O . ASN A 1 74 ? 1.955 -4.621 -20.198 1.00 92.00 74 ASN A O 1
ATOM 569 N N . LYS A 1 75 ? 0.427 -3.510 -21.407 1.00 92.19 75 LYS A N 1
ATOM 570 C CA . LYS A 1 75 ? 0.737 -2.196 -20.818 1.00 92.19 75 LYS A CA 1
ATOM 571 C C . LYS A 1 75 ? 0.527 -2.187 -19.299 1.00 92.19 75 LYS A C 1
ATOM 573 O O . LYS A 1 75 ? 1.361 -1.648 -18.577 1.00 92.19 75 LYS A O 1
ATOM 578 N N . ILE A 1 76 ? -0.531 -2.843 -18.819 1.00 91.81 76 ILE A N 1
ATOM 579 C CA . ILE A 1 76 ? -0.843 -2.949 -17.390 1.00 91.81 76 ILE A CA 1
ATOM 580 C C . ILE A 1 76 ? 0.115 -3.921 -16.697 1.00 91.81 76 ILE A C 1
ATOM 582 O O . ILE A 1 76 ? 0.575 -3.629 -15.600 1.00 91.81 76 ILE A O 1
ATOM 586 N N . LYS A 1 77 ? 0.514 -5.019 -17.355 1.00 91.81 77 LYS A N 1
ATOM 587 C CA . LYS A 1 77 ? 1.553 -5.927 -16.827 1.00 91.81 77 LYS A CA 1
ATOM 588 C C . LYS A 1 77 ? 2.883 -5.211 -16.615 1.00 91.81 77 LYS A C 1
ATOM 590 O O . LYS A 1 77 ? 3.485 -5.325 -15.554 1.00 91.81 77 LYS A O 1
ATOM 595 N N . VAL A 1 78 ? 3.326 -4.433 -17.605 1.00 91.94 78 VAL A N 1
ATOM 596 C CA . VAL A 1 78 ? 4.562 -3.640 -17.509 1.00 91.94 78 VAL A CA 1
ATOM 597 C C . VAL A 1 78 ? 4.453 -2.607 -16.392 1.00 91.94 78 VAL A C 1
ATOM 599 O O . VAL A 1 78 ? 5.402 -2.437 -15.628 1.00 91.94 78 VAL A O 1
ATOM 602 N N . PHE A 1 79 ? 3.307 -1.934 -16.279 1.00 93.00 79 PHE A N 1
ATOM 603 C CA . PHE A 1 79 ? 3.046 -1.010 -15.181 1.00 93.00 79 PHE A CA 1
ATOM 604 C C . PHE A 1 79 ? 3.120 -1.712 -13.818 1.00 93.00 79 PHE A C 1
ATOM 606 O O . PHE A 1 79 ? 3.884 -1.277 -12.961 1.00 93.00 79 PHE A O 1
ATOM 613 N N . GLY A 1 80 ? 2.410 -2.830 -13.644 1.00 90.56 80 GLY A N 1
ATOM 614 C CA . GLY A 1 80 ? 2.397 -3.616 -12.410 1.00 90.56 80 GLY A CA 1
ATOM 615 C C . GLY A 1 80 ? 3.783 -4.131 -12.033 1.00 90.56 80 GLY A C 1
ATOM 616 O O . GLY A 1 80 ? 4.218 -3.958 -10.903 1.00 90.56 80 GLY A O 1
ATOM 617 N N . TRP A 1 81 ? 4.544 -4.654 -12.995 1.00 90.50 81 TRP A N 1
ATOM 618 C CA . TRP A 1 81 ? 5.929 -5.072 -12.772 1.00 90.50 81 TRP A CA 1
ATOM 619 C C . TRP A 1 81 ? 6.828 -3.909 -12.320 1.00 90.50 81 TRP A C 1
ATOM 621 O O . TRP A 1 81 ? 7.630 -4.068 -11.398 1.00 90.50 81 TRP A O 1
ATOM 631 N N . LYS A 1 82 ? 6.682 -2.718 -12.923 1.00 90.62 82 LYS A N 1
ATOM 632 C CA . LYS A 1 82 ? 7.403 -1.516 -12.473 1.00 90.62 82 LYS A CA 1
ATOM 633 C C . LYS A 1 82 ? 6.964 -1.082 -11.073 1.00 90.62 82 LYS A C 1
ATOM 635 O O . LYS A 1 82 ? 7.821 -0.685 -10.288 1.00 90.62 82 LYS A O 1
ATOM 640 N N . ALA A 1 83 ? 5.673 -1.169 -10.755 1.00 89.25 83 ALA A N 1
ATOM 641 C CA . ALA A 1 83 ? 5.139 -0.855 -9.433 1.00 89.25 83 ALA A CA 1
ATOM 642 C C . ALA A 1 83 ? 5.720 -1.801 -8.371 1.00 89.25 83 ALA A C 1
ATOM 644 O O . ALA A 1 83 ? 6.350 -1.343 -7.425 1.00 89.25 83 ALA A O 1
ATOM 645 N N . CYS A 1 84 ? 5.644 -3.114 -8.594 1.00 86.06 84 CYS A N 1
ATOM 646 C CA . CYS A 1 84 ? 6.200 -4.147 -7.716 1.00 86.06 84 CYS A CA 1
ATOM 647 C C . CYS A 1 84 ? 7.694 -3.965 -7.400 1.00 86.06 84 CYS A C 1
ATOM 649 O O . CYS A 1 84 ? 8.164 -4.357 -6.338 1.00 86.06 84 CYS A O 1
ATOM 651 N N . ARG A 1 85 ? 8.451 -3.357 -8.318 1.00 86.12 85 ARG A N 1
ATOM 652 C CA . ARG A 1 85 ? 9.891 -3.104 -8.166 1.00 86.12 85 ARG A CA 1
ATOM 653 C C . ARG A 1 85 ? 10.221 -1.698 -7.669 1.00 86.12 85 ARG A C 1
ATOM 655 O O . ARG A 1 85 ? 11.381 -1.297 -7.749 1.00 86.12 85 ARG A O 1
ATOM 662 N N . ASN A 1 86 ? 9.220 -0.932 -7.233 1.00 87.38 86 ASN A N 1
ATOM 663 C CA . ASN A 1 86 ? 9.349 0.484 -6.891 1.00 87.38 86 ASN A CA 1
ATOM 664 C C . ASN A 1 86 ? 10.147 1.271 -7.957 1.00 87.38 86 ASN A C 1
ATOM 666 O O . ASN A 1 86 ? 11.068 2.034 -7.663 1.00 87.38 86 ASN A O 1
ATOM 670 N N . ALA A 1 87 ? 9.840 1.001 -9.228 1.00 88.50 87 ALA A N 1
ATOM 671 C CA . ALA A 1 87 ? 10.535 1.539 -10.396 1.00 88.50 87 ALA A CA 1
ATOM 672 C C . ALA A 1 87 ? 9.695 2.572 -11.163 1.00 88.50 87 ALA A C 1
ATOM 674 O O . ALA A 1 87 ? 10.140 3.079 -12.196 1.00 88.50 87 ALA A O 1
ATOM 675 N N . LEU A 1 88 ? 8.483 2.871 -10.686 1.00 91.81 88 LEU A N 1
ATOM 676 C CA . LEU A 1 88 ? 7.688 3.985 -11.193 1.00 91.81 88 LEU A CA 1
ATOM 677 C C . LEU A 1 88 ? 8.365 5.316 -10.850 1.00 91.81 88 LEU A C 1
ATOM 679 O O . LEU A 1 88 ? 9.030 5.443 -9.822 1.00 91.81 88 LEU A O 1
ATOM 683 N N . ALA A 1 89 ? 8.201 6.301 -11.729 1.00 92.00 89 ALA A N 1
ATOM 684 C CA . ALA A 1 89 ? 8.786 7.631 -11.590 1.00 92.00 89 ALA A CA 1
ATOM 685 C C . ALA A 1 89 ? 7.993 8.496 -10.594 1.00 92.00 89 ALA A C 1
ATOM 687 O O . ALA A 1 89 ? 7.485 9.546 -10.960 1.00 92.00 89 ALA A O 1
ATOM 688 N N . THR A 1 90 ? 7.862 8.023 -9.356 1.00 93.31 90 THR A N 1
ATOM 689 C CA . THR A 1 90 ? 7.309 8.813 -8.248 1.00 93.31 90 THR A CA 1
ATOM 690 C C . THR A 1 90 ? 8.282 9.919 -7.852 1.00 93.31 90 THR A C 1
ATOM 692 O O . THR A 1 90 ? 9.494 9.760 -8.043 1.00 93.31 90 THR A O 1
ATOM 695 N N . LEU A 1 91 ? 7.797 11.012 -7.258 1.00 92.06 91 LEU A N 1
ATOM 696 C CA . LEU A 1 91 ? 8.663 12.111 -6.804 1.00 92.06 91 LEU A CA 1
ATOM 697 C C . LEU A 1 91 ? 9.712 11.612 -5.805 1.00 92.06 91 LEU A C 1
ATOM 699 O O . LEU A 1 91 ? 10.892 11.914 -5.963 1.00 92.06 91 LEU A O 1
ATOM 703 N N . SER A 1 92 ? 9.339 10.705 -4.894 1.00 89.94 92 SER A N 1
ATOM 704 C CA . SER A 1 92 ? 10.307 10.038 -4.011 1.00 89.94 92 SER A CA 1
ATOM 705 C C . SER A 1 92 ? 11.398 9.271 -4.777 1.00 89.94 92 SER A C 1
ATOM 707 O O . SER A 1 92 ? 12.571 9.300 -4.397 1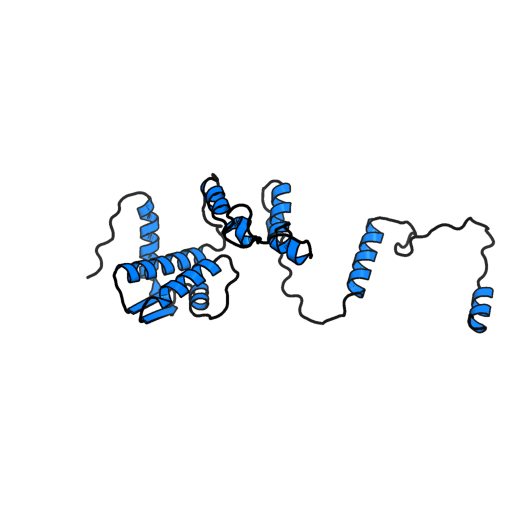.00 89.94 92 SER A O 1
ATOM 709 N N . ASN A 1 93 ? 11.062 8.598 -5.886 1.00 91.69 93 ASN A N 1
ATOM 710 C CA . ASN A 1 93 ? 12.051 7.900 -6.716 1.00 91.69 93 ASN A CA 1
ATOM 711 C C . ASN A 1 93 ? 12.907 8.851 -7.561 1.00 91.69 93 ASN A C 1
ATOM 713 O O . ASN A 1 93 ? 14.077 8.547 -7.810 1.00 91.69 93 ASN A O 1
ATOM 717 N N . LEU A 1 94 ? 12.357 9.985 -7.992 1.00 93.06 94 LEU A N 1
ATOM 718 C CA . LEU A 1 94 ? 13.093 11.039 -8.688 1.00 93.06 94 LEU A CA 1
ATOM 719 C C . LEU A 1 94 ? 14.088 11.726 -7.744 1.00 93.06 94 LEU A C 1
ATOM 721 O O . LEU A 1 94 ? 15.274 11.811 -8.071 1.00 93.06 94 LEU A O 1
ATOM 725 N N . ALA A 1 95 ? 13.652 12.088 -6.538 1.00 89.56 95 ALA A N 1
ATOM 726 C CA . ALA A 1 95 ? 14.509 12.638 -5.493 1.00 89.56 95 ALA A CA 1
ATOM 727 C C . ALA A 1 95 ? 15.632 11.664 -5.102 1.00 89.56 95 ALA A C 1
ATOM 729 O O . ALA A 1 95 ? 16.795 12.057 -5.011 1.00 89.56 95 ALA A O 1
ATOM 730 N N . ARG A 1 96 ? 15.332 10.360 -4.985 1.00 89.19 96 ARG A N 1
ATOM 731 C CA . ARG A 1 96 ? 16.348 9.312 -4.760 1.00 89.19 96 ARG A CA 1
ATOM 732 C C . ARG A 1 96 ? 17.402 9.248 -5.870 1.00 89.19 96 ARG A C 1
ATOM 734 O O . ARG A 1 96 ? 18.547 8.885 -5.613 1.00 89.19 96 ARG A O 1
ATOM 741 N N . ARG A 1 97 ? 17.037 9.616 -7.100 1.00 91.19 97 ARG A N 1
ATOM 742 C CA . ARG A 1 97 ? 17.947 9.724 -8.253 1.00 91.19 97 ARG A CA 1
ATOM 743 C C . ARG A 1 97 ? 18.591 11.106 -8.387 1.00 91.19 97 ARG A C 1
ATOM 745 O O . ARG A 1 97 ? 19.200 11.382 -9.414 1.00 91.19 97 ARG A O 1
ATOM 752 N N . ARG A 1 98 ? 18.500 11.941 -7.347 1.00 91.19 98 ARG A N 1
ATOM 753 C CA . ARG A 1 98 ? 19.072 13.295 -7.280 1.00 91.19 98 ARG A CA 1
ATOM 754 C C . ARG A 1 98 ? 18.481 14.272 -8.301 1.00 91.19 98 ARG A C 1
ATOM 756 O O . ARG A 1 98 ? 19.136 15.242 -8.669 1.00 91.19 98 ARG A O 1
ATOM 763 N N . VAL A 1 99 ? 17.244 14.038 -8.741 1.00 93.00 99 VAL A N 1
ATOM 764 C CA . VAL A 1 99 ? 16.470 15.042 -9.479 1.00 93.00 99 VAL A CA 1
ATOM 765 C C . VAL A 1 99 ? 15.836 15.983 -8.456 1.00 93.00 99 VAL A C 1
ATOM 767 O O . VAL A 1 99 ? 15.205 15.519 -7.508 1.00 93.00 99 VAL A O 1
ATOM 770 N N . TYR A 1 100 ? 16.020 17.292 -8.626 1.00 90.19 100 TYR A N 1
ATOM 771 C CA . TYR A 1 100 ? 15.444 18.289 -7.725 1.00 90.19 100 TYR A CA 1
ATOM 772 C C . TYR A 1 100 ? 13.946 18.443 -8.004 1.00 90.19 100 TYR A C 1
ATOM 774 O O . TYR A 1 100 ? 13.557 18.984 -9.037 1.00 90.19 100 TYR A O 1
ATOM 782 N N . VAL A 1 101 ? 13.121 17.928 -7.094 1.00 89.00 101 VAL A N 1
ATOM 783 C CA . VAL A 1 101 ? 11.658 17.999 -7.144 1.00 89.00 101 VAL A CA 1
ATOM 784 C C . VAL A 1 101 ? 11.107 18.243 -5.742 1.00 89.00 101 VAL A C 1
ATOM 786 O O . VAL A 1 101 ? 11.688 17.791 -4.752 1.00 89.00 101 VAL A O 1
ATOM 789 N N . GLU A 1 102 ? 9.976 18.939 -5.651 1.00 84.44 102 GLU A N 1
ATOM 790 C CA . GLU A 1 102 ? 9.181 18.957 -4.424 1.00 84.44 102 GLU A CA 1
ATOM 791 C C . GLU A 1 102 ? 8.584 17.564 -4.210 1.00 84.44 102 GLU A C 1
ATOM 793 O O . GLU A 1 102 ? 8.102 16.942 -5.149 1.00 84.44 102 GLU A O 1
ATOM 798 N N . ASN A 1 103 ? 8.656 17.038 -2.987 1.00 81.06 103 ASN A N 1
ATOM 799 C CA . ASN A 1 103 ? 8.290 15.643 -2.713 1.00 81.06 103 ASN A CA 1
ATOM 800 C C . ASN A 1 103 ? 6.836 15.463 -2.273 1.00 81.06 103 ASN A C 1
ATOM 802 O O . ASN A 1 103 ? 6.480 14.361 -1.869 1.00 81.06 103 ASN A O 1
ATOM 806 N N . TYR A 1 104 ? 6.016 16.510 -2.307 1.00 90.50 104 TYR A N 1
ATOM 807 C CA . TYR A 1 104 ? 4.604 16.437 -1.938 1.00 90.50 104 TYR A CA 1
ATOM 808 C C . TYR A 1 104 ? 3.757 15.969 -3.116 1.00 90.50 104 TYR A C 1
ATOM 810 O O . TYR A 1 104 ? 4.031 16.298 -4.267 1.00 90.50 104 TYR A O 1
ATOM 818 N N . CYS A 1 105 ? 2.730 15.176 -2.824 1.00 89.50 105 CYS A N 1
ATOM 819 C CA . CYS A 1 105 ? 1.841 14.641 -3.840 1.00 89.50 105 CYS A CA 1
ATOM 820 C C . CYS A 1 105 ? 1.068 15.771 -4.532 1.00 89.50 105 CYS A C 1
ATOM 822 O O . CYS A 1 105 ? 0.345 16.498 -3.857 1.00 89.50 105 CYS A O 1
ATOM 824 N N . PRO A 1 106 ? 1.119 15.884 -5.869 1.00 88.81 106 PRO A N 1
ATOM 825 C CA . PRO A 1 106 ? 0.423 16.938 -6.603 1.00 88.81 106 PRO A CA 1
ATOM 826 C C . PRO A 1 106 ? -1.099 16.731 -6.646 1.00 88.81 106 PRO A C 1
ATOM 828 O O . PRO A 1 106 ? -1.827 17.620 -7.076 1.00 88.81 106 PRO A O 1
ATOM 831 N N . LEU A 1 107 ? -1.589 15.552 -6.244 1.00 89.00 107 LEU A N 1
ATOM 832 C CA . LEU A 1 107 ? -3.013 15.211 -6.269 1.00 89.00 107 LEU A CA 1
ATOM 833 C C . LEU A 1 107 ? -3.736 15.592 -4.973 1.00 89.00 107 LEU A C 1
ATOM 835 O O . LEU A 1 107 ? -4.909 15.946 -5.023 1.00 89.00 107 LEU A O 1
ATOM 839 N N . CYS A 1 108 ? -3.067 15.491 -3.820 1.00 84.81 108 CYS A N 1
ATOM 840 C CA . CYS A 1 108 ? -3.666 15.815 -2.519 1.00 84.81 108 CYS A CA 1
ATOM 841 C C . CYS A 1 108 ? -2.946 16.928 -1.751 1.00 84.81 108 CYS A C 1
ATOM 843 O O . CYS A 1 108 ? -3.522 17.455 -0.808 1.00 84.81 108 CYS A O 1
ATOM 845 N N . SER A 1 109 ? -1.705 17.259 -2.115 1.00 86.19 109 SER A N 1
ATOM 846 C CA . SER A 1 109 ? -0.852 18.271 -1.474 1.00 86.19 109 SER A CA 1
ATOM 847 C C . SER A 1 109 ? -0.607 18.096 0.031 1.00 86.19 109 SER A C 1
ATOM 849 O O . SER A 1 109 ? -0.084 19.003 0.668 1.00 86.19 109 SER A O 1
ATOM 851 N N . ASP A 1 110 ? -0.950 16.940 0.601 1.00 77.06 110 ASP A N 1
ATOM 852 C CA . ASP A 1 110 ? -0.942 16.712 2.054 1.00 77.06 110 ASP A CA 1
ATOM 853 C C . ASP A 1 110 ? 0.211 15.801 2.511 1.00 77.06 110 ASP A C 1
ATOM 855 O O . ASP A 1 110 ? 0.819 15.999 3.559 1.00 77.06 110 ASP A O 1
ATOM 859 N N . GLN A 1 111 ? 0.573 14.811 1.691 1.00 82.38 111 GLN A N 1
ATOM 860 C CA . GLN A 1 111 ? 1.588 13.806 2.021 1.00 82.38 111 GLN A CA 1
ATOM 861 C C . GLN A 1 111 ? 2.670 13.719 0.949 1.00 82.38 111 GLN A C 1
ATOM 863 O O . GLN A 1 111 ? 2.489 14.170 -0.186 1.00 82.38 111 GLN A O 1
ATOM 868 N N . LYS A 1 112 ? 3.809 13.111 1.301 1.00 88.56 112 LYS A N 1
ATOM 869 C CA . LYS A 1 112 ? 4.880 12.853 0.335 1.00 88.56 112 LYS A CA 1
ATOM 870 C C . LYS A 1 112 ? 4.437 11.853 -0.730 1.00 88.56 112 LYS A C 1
ATOM 872 O O . LYS A 1 112 ? 3.773 10.862 -0.437 1.00 88.56 112 LYS A O 1
ATOM 877 N N . GLU A 1 113 ? 4.838 12.094 -1.972 1.00 91.50 113 GLU A N 1
ATOM 878 C CA . GLU A 1 113 ? 4.515 11.213 -3.084 1.00 91.50 113 GLU A CA 1
ATOM 879 C C . GLU A 1 113 ? 5.469 10.020 -3.140 1.00 91.50 113 GLU A C 1
ATOM 881 O O . GLU A 1 113 ? 6.593 10.099 -3.652 1.00 91.50 113 GLU A O 1
ATOM 886 N N . ASP A 1 114 ? 4.999 8.883 -2.647 1.00 89.06 114 ASP A N 1
ATOM 887 C CA . ASP A 1 114 ? 5.606 7.583 -2.890 1.00 89.06 114 ASP A CA 1
ATOM 888 C C . ASP A 1 114 ? 4.636 6.635 -3.607 1.00 89.06 114 ASP A C 1
ATOM 890 O O . ASP A 1 114 ? 3.490 6.973 -3.909 1.00 89.06 114 ASP A O 1
ATOM 894 N N . LEU A 1 115 ? 5.130 5.438 -3.926 1.00 89.69 115 LEU A N 1
ATOM 895 C CA . LEU A 1 115 ? 4.372 4.435 -4.665 1.00 89.69 115 LEU A CA 1
ATOM 896 C C . LEU A 1 115 ? 3.063 4.059 -3.959 1.00 89.69 115 LEU A C 1
ATOM 898 O O . LEU A 1 115 ? 2.030 3.936 -4.614 1.00 89.69 115 LEU A O 1
ATOM 902 N N . GLN A 1 116 ? 3.115 3.838 -2.645 1.00 83.31 116 GLN A N 1
ATOM 903 C CA . GLN A 1 116 ? 1.949 3.394 -1.889 1.00 83.31 116 GLN A CA 1
ATOM 904 C C . GLN A 1 116 ? 0.942 4.534 -1.760 1.00 83.31 116 GLN A C 1
ATOM 906 O O . GLN A 1 116 ? -0.260 4.321 -1.909 1.00 83.31 116 GLN A O 1
ATOM 911 N N . HIS A 1 117 ? 1.429 5.759 -1.578 1.00 86.19 117 HIS A N 1
ATOM 912 C CA . HIS A 1 117 ? 0.600 6.944 -1.541 1.00 86.19 117 HIS A CA 1
ATOM 913 C C . HIS A 1 117 ? -0.179 7.122 -2.847 1.00 86.19 117 HIS A C 1
ATOM 915 O O . HIS A 1 117 ? -1.406 7.118 -2.818 1.00 86.19 117 HIS A O 1
ATOM 921 N N . ILE A 1 118 ? 0.486 7.199 -4.004 1.00 89.94 118 ILE A N 1
ATOM 922 C CA . ILE A 1 118 ? -0.219 7.492 -5.267 1.00 89.94 118 ILE A CA 1
ATOM 923 C C . ILE A 1 118 ? -1.144 6.371 -5.735 1.00 89.94 118 ILE A C 1
ATOM 925 O O . ILE A 1 118 ? -2.090 6.641 -6.470 1.00 89.94 118 ILE A O 1
ATOM 929 N N . LEU A 1 119 ? -0.864 5.120 -5.354 1.00 88.12 119 LEU A N 1
ATOM 930 C CA . LEU A 1 119 ? -1.661 3.977 -5.790 1.00 88.12 119 LEU A CA 1
ATOM 931 C C . LEU A 1 119 ? -2.758 3.604 -4.799 1.00 88.12 119 LEU A C 1
ATOM 933 O O . LEU A 1 119 ? -3.769 3.078 -5.245 1.00 88.12 119 LEU A O 1
ATOM 937 N N . LEU A 1 120 ? -2.579 3.829 -3.494 1.00 82.38 120 LEU A N 1
ATOM 938 C CA . LEU A 1 120 ? -3.457 3.264 -2.461 1.00 82.38 120 LEU A CA 1
ATOM 939 C C . LEU A 1 120 ? -3.947 4.300 -1.445 1.00 82.38 120 LEU A C 1
ATOM 941 O O . LEU A 1 120 ? -5.142 4.344 -1.161 1.00 82.38 120 LEU A O 1
ATOM 945 N N . TYR A 1 121 ? -3.055 5.122 -0.882 1.00 79.38 121 TYR A N 1
ATOM 946 C CA . TYR A 1 121 ? -3.401 5.941 0.292 1.00 79.38 121 TYR A CA 1
ATOM 947 C C . TYR A 1 121 ? -3.849 7.367 -0.026 1.00 79.38 121 TYR A C 1
ATOM 949 O O . TYR A 1 121 ? -4.527 7.986 0.792 1.00 79.38 121 TYR A O 1
ATOM 957 N N . CYS A 1 122 ? -3.512 7.897 -1.201 1.00 84.06 122 CYS A N 1
ATOM 958 C CA . CYS A 1 122 ? -3.923 9.230 -1.619 1.00 84.06 122 CYS A CA 1
ATOM 959 C C . CYS A 1 122 ? -5.453 9.326 -1.639 1.00 84.06 122 CYS A C 1
ATOM 961 O O . CYS A 1 122 ? -6.125 8.467 -2.213 1.00 84.06 122 CYS A O 1
ATOM 963 N N . HIS A 1 123 ? -6.010 10.392 -1.057 1.00 77.31 123 HIS A N 1
ATOM 964 C CA . HIS A 1 123 ? -7.458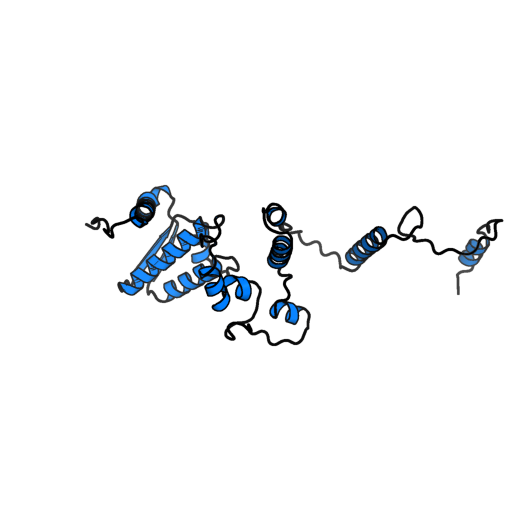 10.627 -1.047 1.00 77.31 123 HIS A CA 1
ATOM 965 C C . HIS A 1 123 ? -8.059 10.568 -2.455 1.00 77.31 123 HIS A C 1
ATOM 967 O O . HIS A 1 123 ? -9.100 9.946 -2.655 1.00 77.31 123 HIS A O 1
ATOM 973 N N . PHE A 1 124 ? -7.357 11.133 -3.439 1.00 83.69 124 PHE A N 1
ATOM 974 C CA . PHE A 1 124 ? -7.745 11.052 -4.842 1.00 83.69 124 PHE A CA 1
ATOM 975 C C . PHE A 1 124 ? -7.730 9.605 -5.363 1.00 83.69 124 PHE A C 1
ATOM 977 O O . PHE A 1 124 ? -8.711 9.146 -5.940 1.00 83.69 124 PHE A O 1
ATOM 984 N N . ALA A 1 125 ? -6.656 8.849 -5.110 1.00 84.19 125 ALA A N 1
ATOM 985 C CA . ALA A 1 125 ? -6.552 7.453 -5.544 1.00 84.19 125 ALA A CA 1
ATOM 986 C C . ALA A 1 125 ? -7.672 6.584 -4.951 1.00 84.19 125 ALA A C 1
ATOM 988 O O . ALA A 1 125 ? -8.288 5.794 -5.662 1.00 84.19 125 ALA A O 1
ATOM 989 N N . ARG A 1 126 ? -7.999 6.780 -3.668 1.00 81.19 126 ARG A N 1
ATOM 990 C CA . ARG A 1 126 ? -9.108 6.086 -2.994 1.00 81.19 126 ARG A CA 1
ATOM 991 C C . ARG A 1 126 ? -10.453 6.352 -3.668 1.00 81.19 126 ARG A C 1
ATOM 993 O O . ARG A 1 126 ? -11.229 5.418 -3.843 1.00 81.19 126 ARG A O 1
ATOM 1000 N N . GLN A 1 127 ? -10.718 7.595 -4.072 1.00 78.12 127 GLN A N 1
ATOM 1001 C CA . GLN A 1 127 ? -11.936 7.944 -4.812 1.00 78.12 127 GLN A CA 1
ATOM 1002 C C . GLN A 1 127 ? -11.974 7.261 -6.184 1.00 78.12 127 GLN A C 1
ATOM 1004 O O . GLN A 1 127 ? -13.003 6.710 -6.562 1.00 78.12 127 GLN A O 1
ATOM 1009 N N . VAL A 1 128 ? -10.848 7.227 -6.905 1.00 82.44 128 VAL A N 1
ATOM 1010 C CA . VAL A 1 128 ? -10.746 6.527 -8.197 1.00 82.44 128 VAL A CA 1
ATOM 1011 C C . VAL A 1 128 ? -11.047 5.033 -8.046 1.00 82.44 128 VAL A C 1
ATOM 1013 O O . VAL A 1 128 ? -11.808 4.483 -8.840 1.00 82.44 128 VAL A O 1
ATOM 1016 N N . TRP A 1 129 ? -10.507 4.379 -7.014 1.00 78.25 129 TRP A N 1
ATOM 1017 C CA . TRP A 1 129 ? -10.802 2.969 -6.741 1.00 78.25 129 TRP A CA 1
ATOM 1018 C C . TRP A 1 129 ? -12.263 2.734 -6.371 1.00 78.25 129 TRP A C 1
ATOM 1020 O O . TRP A 1 129 ? -12.861 1.785 -6.875 1.00 78.25 129 TRP A O 1
ATOM 1030 N N . ALA A 1 130 ? -12.854 3.614 -5.560 1.00 70.62 130 ALA A N 1
ATOM 1031 C CA . ALA A 1 130 ? -14.267 3.535 -5.193 1.00 70.62 130 ALA A CA 1
ATOM 1032 C C . ALA A 1 130 ? -15.210 3.687 -6.401 1.00 70.62 130 ALA A C 1
ATOM 1034 O O . ALA A 1 130 ? -16.292 3.110 -6.409 1.00 70.62 130 ALA A O 1
ATOM 1035 N N . LEU A 1 131 ? -14.800 4.442 -7.425 1.00 76.62 131 LEU A N 1
ATOM 1036 C CA . LEU A 1 131 ? -15.552 4.619 -8.671 1.00 76.62 131 LEU A CA 1
ATOM 1037 C C . LEU A 1 131 ? -15.300 3.512 -9.702 1.00 76.62 131 LEU A C 1
ATOM 1039 O O . LEU A 1 131 ? -16.018 3.423 -10.700 1.00 76.62 131 LEU A O 1
ATOM 1043 N N . SER A 1 132 ? -14.273 2.685 -9.510 1.00 77.44 132 SER A N 1
ATOM 1044 C CA . SER A 1 132 ? -13.999 1.593 -10.434 1.00 77.44 132 SER A CA 1
ATOM 1045 C C . SER A 1 132 ? -15.064 0.501 -10.278 1.00 77.44 132 SER A C 1
ATOM 1047 O O . SER A 1 132 ? -15.340 0.052 -9.175 1.00 77.44 132 SER A O 1
ATOM 1049 N N . LEU A 1 133 ? -15.645 0.038 -11.392 1.00 59.59 133 LEU A N 1
ATOM 1050 C CA . LEU A 1 133 ? -16.574 -1.110 -11.429 1.00 59.59 133 LEU A CA 1
ATOM 1051 C C . LEU A 1 133 ? -15.874 -2.453 -11.164 1.00 59.59 133 LEU A C 1
ATOM 1053 O O . LEU A 1 133 ? -16.470 -3.520 -11.321 1.00 59.59 133 LEU A O 1
ATOM 1057 N N . LEU A 1 134 ? -14.586 -2.415 -10.820 1.00 61.81 134 LEU A N 1
ATOM 1058 C CA . LEU A 1 134 ? -13.933 -3.574 -10.252 1.00 61.81 134 LEU A CA 1
ATOM 1059 C C . LEU A 1 134 ? -14.641 -3.829 -8.927 1.00 61.81 134 LEU A C 1
ATOM 1061 O O . LEU A 1 134 ? -14.818 -2.875 -8.169 1.00 61.81 134 LEU A O 1
ATOM 1065 N N . PRO A 1 135 ? -15.049 -5.073 -8.627 1.00 46.72 135 PRO A N 1
ATOM 1066 C CA . PRO A 1 135 ? -15.447 -5.389 -7.275 1.00 46.72 135 PRO A CA 1
ATOM 1067 C C . PRO A 1 135 ? -14.318 -4.880 -6.388 1.00 46.72 135 PRO A C 1
ATOM 1069 O O . PRO A 1 135 ? -13.194 -5.379 -6.469 1.00 46.72 135 PRO A O 1
ATOM 1072 N N . THR A 1 136 ? -14.591 -3.896 -5.541 1.00 45.53 136 THR A N 1
ATOM 1073 C CA . THR A 1 136 ? -13.744 -3.583 -4.394 1.00 45.53 136 THR A CA 1
ATOM 1074 C C . THR A 1 136 ? -13.896 -4.713 -3.370 1.00 45.53 136 THR A C 1
ATOM 1076 O O . THR A 1 136 ? -14.065 -4.491 -2.183 1.00 45.53 136 THR A O 1
ATOM 1079 N N . GLN A 1 137 ? -13.816 -5.967 -3.832 1.00 43.16 137 GLN A N 1
ATOM 1080 C CA . GLN A 1 137 ? -13.255 -7.047 -3.053 1.00 43.16 137 GLN A CA 1
ATOM 1081 C C . GLN A 1 137 ? -11.769 -6.736 -2.979 1.00 43.16 137 GLN A C 1
ATOM 1083 O O . GLN A 1 137 ? -10.984 -7.043 -3.879 1.00 43.16 137 GLN A O 1
ATOM 1088 N N . THR A 1 138 ? -11.415 -6.020 -1.923 1.00 42.50 138 THR A N 1
ATOM 1089 C CA . THR A 1 138 ? -10.057 -5.847 -1.430 1.00 42.50 138 THR A CA 1
ATOM 1090 C C . THR A 1 138 ? -9.276 -7.146 -1.669 1.00 42.50 138 THR A C 1
ATOM 1092 O O . THR A 1 138 ? -9.673 -8.217 -1.225 1.00 42.50 138 THR A O 1
ATOM 1095 N N . ILE A 1 139 ? -8.225 -7.043 -2.482 1.00 44.72 139 ILE A N 1
ATOM 1096 C CA . ILE A 1 139 ? -7.419 -8.109 -3.098 1.00 44.72 139 ILE A CA 1
ATOM 1097 C C . ILE A 1 139 ? -7.409 -9.440 -2.305 1.00 44.72 139 ILE A C 1
ATOM 1099 O O . ILE A 1 139 ? -6.746 -9.590 -1.278 1.00 44.72 139 ILE A O 1
ATOM 1103 N N . GLY A 1 140 ? -8.117 -10.424 -2.872 1.00 40.97 140 GLY A N 1
ATOM 1104 C CA . GLY A 1 140 ? -8.422 -11.784 -2.398 1.00 40.97 140 GLY A CA 1
ATOM 1105 C C . GLY A 1 140 ? -7.270 -12.768 -2.140 1.00 40.97 140 GLY A C 1
ATOM 1106 O O . GLY A 1 140 ? -7.446 -13.958 -2.378 1.00 40.97 140 GLY A O 1
ATOM 1107 N N . ALA A 1 141 ? -6.096 -12.326 -1.686 1.00 41.34 141 ALA A N 1
ATOM 1108 C CA . ALA A 1 141 ? -5.003 -13.235 -1.293 1.00 41.34 141 ALA A CA 1
ATOM 1109 C C . ALA A 1 141 ? -4.334 -12.886 0.053 1.00 41.34 141 ALA A C 1
ATOM 1111 O O . ALA A 1 141 ? -3.495 -13.643 0.531 1.00 41.34 141 ALA A O 1
ATOM 1112 N N . PHE A 1 142 ? -4.747 -11.783 0.687 1.00 48.94 142 PHE A N 1
ATOM 1113 C CA . PHE A 1 142 ? -4.353 -11.368 2.044 1.00 48.94 142 PHE A CA 1
ATOM 1114 C C . PHE A 1 142 ? -5.582 -11.141 2.951 1.00 48.94 142 PHE A C 1
ATOM 1116 O O . PHE A 1 142 ? -5.480 -10.489 3.987 1.00 48.94 142 PHE A O 1
ATOM 1123 N N . THR A 1 143 ? -6.753 -11.651 2.542 1.00 59.00 143 THR A N 1
ATOM 1124 C CA . THR A 1 143 ? -8.066 -11.311 3.116 1.00 59.00 143 THR A CA 1
ATOM 1125 C C . THR A 1 143 ? -8.223 -11.722 4.569 1.00 59.00 143 THR A C 1
ATOM 1127 O O . THR A 1 143 ? -8.788 -10.954 5.325 1.00 59.00 143 THR A O 1
ATOM 1130 N N . GLY A 1 144 ? -7.683 -12.869 4.989 1.00 69.06 144 GLY A N 1
ATOM 1131 C CA . GLY A 1 144 ? -7.770 -13.290 6.392 1.00 69.06 144 GLY A CA 1
ATOM 1132 C C . GLY A 1 144 ? -7.208 -12.223 7.328 1.00 69.06 144 GLY A C 1
ATOM 1133 O O . GLY A 1 144 ? -7.935 -11.644 8.118 1.00 69.06 144 GLY A O 1
ATOM 1134 N N . ASP A 1 145 ? -5.934 -11.875 7.173 1.00 76.19 145 ASP A N 1
ATOM 1135 C CA . ASP A 1 145 ? -5.279 -10.936 8.084 1.00 76.19 145 ASP A CA 1
ATOM 1136 C C . ASP A 1 145 ? -5.898 -9.530 8.047 1.00 76.19 145 ASP A C 1
ATOM 1138 O O . ASP A 1 145 ? -5.966 -8.878 9.087 1.00 76.19 145 ASP A O 1
ATOM 1142 N N . ILE A 1 146 ? -6.355 -9.043 6.885 1.00 77.00 146 ILE A N 1
ATOM 1143 C CA . ILE A 1 146 ? -6.994 -7.719 6.801 1.00 77.00 146 ILE A CA 1
ATOM 1144 C C . ILE A 1 146 ? -8.410 -7.717 7.384 1.00 77.00 146 ILE A C 1
ATOM 1146 O O . ILE A 1 146 ? -8.738 -6.774 8.093 1.00 77.00 146 ILE A O 1
ATOM 1150 N N . GLU A 1 147 ? -9.221 -8.749 7.142 1.00 78.19 147 GLU A N 1
ATOM 1151 C CA . GLU A 1 147 ? -10.564 -8.881 7.726 1.00 78.19 147 GLU A CA 1
ATOM 1152 C C . GLU A 1 147 ? -10.465 -8.991 9.249 1.00 78.19 147 GLU A C 1
ATOM 1154 O O . GLU A 1 147 ? -11.124 -8.244 9.964 1.00 78.19 147 GLU A O 1
ATOM 1159 N N . GLU A 1 148 ? -9.555 -9.829 9.749 1.00 84.38 148 GLU A N 1
ATOM 1160 C CA . GLU A 1 148 ? -9.290 -9.980 11.184 1.00 84.38 148 GLU A CA 1
ATOM 1161 C C . GLU A 1 148 ? -8.762 -8.673 11.800 1.00 84.38 148 GLU A C 1
ATOM 1163 O O . GLU A 1 148 ? -9.164 -8.286 12.896 1.00 84.38 148 GLU A O 1
ATOM 1168 N N . SER A 1 149 ? -7.910 -7.931 11.080 1.00 86.12 149 SER A N 1
ATOM 1169 C CA . SER A 1 149 ? -7.440 -6.613 11.534 1.00 86.12 149 SER A CA 1
ATOM 1170 C C . SER A 1 149 ? -8.571 -5.580 11.563 1.00 86.12 149 SER A C 1
ATOM 1172 O O . SER A 1 149 ? -8.672 -4.798 12.503 1.00 86.12 149 SER A O 1
ATOM 1174 N N . LEU A 1 150 ? -9.442 -5.554 10.552 1.00 82.06 150 LEU A N 1
ATOM 1175 C CA . LEU A 1 150 ? -10.580 -4.634 10.517 1.00 82.06 150 LEU A CA 1
ATOM 1176 C C . LEU A 1 150 ? -11.605 -4.971 11.605 1.00 82.06 150 LEU A C 1
ATOM 1178 O O . LEU A 1 150 ? -12.097 -4.054 12.259 1.00 82.06 150 LEU A O 1
ATOM 1182 N N . ALA A 1 151 ? -11.865 -6.258 11.843 1.00 84.69 151 ALA A N 1
ATOM 1183 C CA . ALA A 1 151 ? -12.708 -6.723 12.939 1.00 84.69 151 ALA A CA 1
ATOM 1184 C C . ALA A 1 151 ? -12.139 -6.297 14.300 1.00 84.69 151 ALA A C 1
ATOM 1186 O O . ALA A 1 151 ? -12.866 -5.749 15.127 1.00 84.69 151 ALA A O 1
ATOM 1187 N N . ALA A 1 152 ? -10.827 -6.458 14.506 1.00 87.62 152 ALA A N 1
ATOM 1188 C CA . ALA A 1 152 ? -10.145 -5.995 15.711 1.00 87.62 152 ALA A CA 1
ATOM 1189 C C . ALA A 1 152 ? -10.263 -4.477 15.918 1.00 87.62 152 ALA A C 1
ATOM 1191 O O . ALA A 1 152 ? -10.525 -4.018 17.031 1.00 87.62 152 ALA A O 1
ATOM 1192 N N . ARG A 1 153 ? -10.098 -3.693 14.845 1.00 88.56 153 ARG A N 1
ATOM 1193 C CA . ARG A 1 153 ? -10.261 -2.236 14.899 1.00 88.56 153 ARG A CA 1
ATOM 1194 C C . ARG A 1 153 ? -11.679 -1.849 15.313 1.00 88.56 153 ARG A C 1
ATOM 1196 O O . ARG A 1 153 ? -11.837 -1.011 16.193 1.00 88.56 153 ARG A O 1
ATOM 1203 N N . GLU A 1 154 ? -12.689 -2.458 14.695 1.00 83.12 154 GLU A N 1
ATOM 1204 C CA . GLU A 1 154 ? -14.095 -2.163 14.987 1.00 83.12 154 GLU A CA 1
ATOM 1205 C C . GLU A 1 154 ? -14.466 -2.539 16.427 1.00 83.12 154 GLU A C 1
ATOM 1207 O O . GLU A 1 154 ? -15.155 -1.781 17.103 1.00 83.12 154 GLU A O 1
ATOM 1212 N N . ALA A 1 155 ? -13.954 -3.667 16.931 1.00 85.06 155 ALA A N 1
ATOM 1213 C CA . ALA A 1 155 ? -14.167 -4.084 18.315 1.00 85.06 155 ALA A CA 1
ATOM 1214 C C . ALA A 1 155 ? -13.618 -3.057 19.322 1.00 85.06 155 ALA A C 1
ATOM 1216 O O . ALA A 1 155 ? -14.288 -2.727 20.302 1.00 85.06 155 ALA A O 1
ATOM 1217 N N . ILE A 1 156 ? -12.421 -2.515 19.069 1.00 84.88 156 ILE A N 1
ATOM 1218 C CA . ILE A 1 156 ? -11.821 -1.482 19.925 1.00 84.88 156 ILE A CA 1
ATOM 1219 C C . ILE A 1 156 ? -12.578 -0.157 19.799 1.00 84.88 156 ILE A C 1
ATOM 1221 O O . ILE A 1 156 ? -12.835 0.487 20.814 1.00 84.88 156 ILE A O 1
ATOM 1225 N N . ASP A 1 157 ? -12.963 0.244 18.586 1.00 83.94 157 ASP A N 1
ATOM 1226 C CA . ASP A 1 157 ? -13.738 1.469 18.353 1.00 83.94 157 ASP A CA 1
ATOM 1227 C C . ASP A 1 157 ? -15.081 1.434 19.087 1.00 83.94 157 ASP A C 1
ATOM 1229 O O . ASP A 1 157 ? -15.460 2.395 19.758 1.00 83.94 157 ASP A O 1
ATOM 1233 N N . LEU A 1 158 ? -15.770 0.293 19.018 1.00 82.31 158 LEU A N 1
ATOM 1234 C CA . LEU A 1 158 ? -17.014 0.069 19.738 1.00 82.31 158 LEU A CA 1
ATOM 1235 C C . LEU A 1 158 ? -16.797 0.141 21.252 1.00 82.31 158 LEU A C 1
ATOM 1237 O O . LEU A 1 158 ? -17.518 0.866 21.928 1.00 82.31 158 LEU A O 1
ATOM 1241 N N . GLY A 1 159 ? -15.772 -0.533 21.782 1.00 83.44 159 GLY A N 1
ATOM 1242 C CA . GLY A 1 159 ? -15.453 -0.468 23.210 1.00 83.44 159 GLY A CA 1
ATOM 1243 C C . GLY A 1 159 ? -15.145 0.956 23.691 1.00 83.44 159 GLY A C 1
ATOM 1244 O O . GLY A 1 159 ? -15.598 1.355 24.762 1.00 83.44 159 GLY A O 1
ATOM 1245 N N . ILE A 1 160 ? -14.446 1.760 22.881 1.00 81.31 160 ILE A N 1
ATOM 1246 C CA . ILE A 1 160 ? -14.196 3.181 23.172 1.00 81.31 160 ILE A CA 1
ATOM 1247 C C . ILE A 1 160 ? -15.508 3.977 23.180 1.00 81.31 160 ILE A C 1
ATOM 1249 O O . ILE A 1 160 ? -15.740 4.755 24.107 1.00 81.31 160 ILE A O 1
ATOM 1253 N N . LYS A 1 161 ? -16.377 3.783 22.179 1.00 81.06 161 LYS A N 1
ATOM 1254 C CA . LYS A 1 161 ? -17.681 4.466 22.079 1.00 81.06 161 LYS A CA 1
ATOM 1255 C C . LYS A 1 161 ? -18.613 4.131 23.242 1.00 81.06 161 LYS A C 1
ATOM 1257 O O . LYS A 1 161 ? -19.295 5.023 23.738 1.00 81.06 16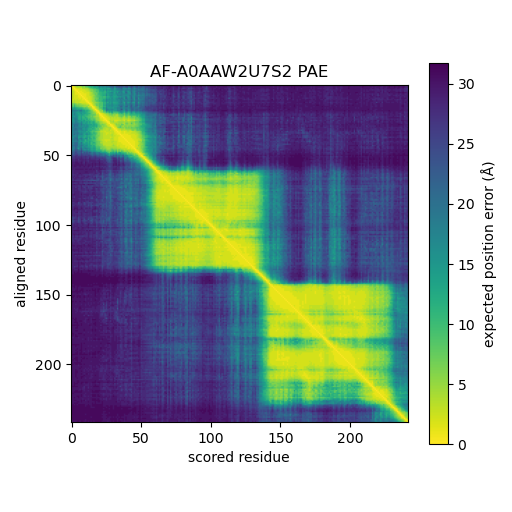1 LYS A O 1
ATOM 1262 N N . GLU A 1 162 ? -18.594 2.883 23.698 1.00 86.12 162 GLU A N 1
ATOM 1263 C CA . GLU A 1 162 ? -19.359 2.404 24.857 1.00 86.12 162 GLU A CA 1
ATOM 1264 C C . GLU A 1 162 ? -18.693 2.755 26.206 1.00 86.12 162 GLU A C 1
ATOM 1266 O O . GLU A 1 162 ? -19.226 2.449 27.273 1.00 86.12 162 GLU A O 1
ATOM 1271 N N . GLY A 1 163 ? -17.532 3.421 26.191 1.00 85.81 163 GLY A N 1
ATOM 1272 C CA . GLY A 1 163 ? -16.863 3.926 27.391 1.00 85.81 163 GLY A CA 1
ATOM 1273 C C . GLY A 1 163 ? -16.143 2.860 28.221 1.00 85.81 163 GLY A C 1
ATOM 1274 O O . GLY A 1 163 ? -15.968 3.034 29.430 1.00 85.81 163 GLY A O 1
ATOM 1275 N N . TRP A 1 164 ? -15.724 1.750 27.612 1.00 89.62 164 TRP A N 1
ATOM 1276 C CA . TRP A 1 164 ? -15.006 0.684 28.309 1.00 89.62 164 TRP A CA 1
ATOM 1277 C C . TRP A 1 164 ? -13.577 1.117 28.658 1.00 89.62 164 TRP A C 1
ATOM 1279 O O . TRP A 1 164 ? -12.802 1.551 27.808 1.00 89.62 164 TRP A O 1
ATOM 1289 N N . SER A 1 165 ? -13.204 0.971 29.929 1.00 83.38 165 SER A N 1
ATOM 1290 C CA . SER A 1 165 ? -11.873 1.335 30.440 1.00 83.38 165 SER A CA 1
ATOM 1291 C C . SER A 1 165 ? -10.861 0.186 30.396 1.00 83.38 165 SER A C 1
ATOM 1293 O O . SER A 1 165 ? -9.654 0.421 30.517 1.00 83.38 165 SER A O 1
ATOM 1295 N N . ASN A 1 166 ? -11.347 -1.046 30.227 1.00 88.00 166 ASN A N 1
ATOM 1296 C CA . ASN A 1 166 ? -10.545 -2.258 30.140 1.00 88.00 166 ASN A CA 1
ATOM 1297 C C . ASN A 1 166 ? -11.029 -3.124 28.970 1.00 88.00 166 ASN A C 1
ATOM 1299 O O . ASN A 1 166 ? -12.172 -3.577 28.979 1.00 88.00 166 ASN A O 1
ATOM 1303 N N . ILE A 1 167 ? -10.169 -3.333 27.972 1.00 88.62 167 ILE A N 1
ATOM 1304 C CA . ILE A 1 167 ? -10.478 -4.073 26.745 1.00 88.62 167 ILE A CA 1
ATOM 1305 C C . ILE A 1 167 ? -9.429 -5.168 26.543 1.00 88.62 167 ILE A C 1
ATOM 1307 O O . ILE A 1 167 ? -8.237 -4.884 26.433 1.00 88.62 167 ILE A O 1
ATOM 1311 N N . ILE A 1 168 ? -9.871 -6.419 26.436 1.00 88.94 168 ILE A N 1
ATOM 1312 C CA . ILE A 1 168 ? -9.020 -7.543 26.032 1.00 88.94 168 ILE A CA 1
ATOM 1313 C C . ILE A 1 168 ? -9.442 -7.940 24.622 1.00 88.94 168 ILE A C 1
ATOM 1315 O O . ILE A 1 168 ? -10.571 -8.371 24.400 1.00 88.94 168 ILE A O 1
ATOM 1319 N N . LEU A 1 169 ? -8.547 -7.739 23.659 1.00 86.81 169 LEU A N 1
ATOM 1320 C CA . LEU A 1 169 ? -8.758 -8.137 22.277 1.00 86.81 169 LEU A CA 1
ATOM 1321 C C . LEU A 1 169 ? -8.252 -9.568 22.083 1.00 86.81 169 LEU A C 1
ATOM 1323 O O . LEU A 1 169 ? -7.048 -9.814 22.011 1.00 86.81 169 LEU A O 1
ATOM 1327 N N . GLU A 1 170 ? -9.184 -10.499 21.958 1.00 87.62 170 GLU A N 1
ATOM 1328 C CA . GLU A 1 170 ? -8.902 -11.912 21.725 1.00 87.62 170 GLU A CA 1
ATOM 1329 C C . GLU A 1 170 ? -9.059 -12.256 20.237 1.00 87.62 170 GLU A C 1
ATOM 1331 O O . GLU A 1 170 ? -10.054 -11.888 19.611 1.00 87.62 170 GLU A O 1
ATOM 1336 N N . GLY A 1 171 ? -8.092 -12.969 19.650 1.00 85.31 171 GLY A N 1
ATOM 1337 C CA . GLY A 1 171 ? -8.167 -13.368 18.240 1.00 85.31 171 GLY A CA 1
ATOM 1338 C C . GLY A 1 171 ? -7.375 -14.628 17.898 1.00 85.31 171 GLY A C 1
ATOM 1339 O O . GLY A 1 171 ? -6.379 -14.956 18.541 1.00 85.31 171 GLY A O 1
ATOM 1340 N N . ASP A 1 172 ? -7.794 -15.340 16.849 1.00 83.31 172 ASP A N 1
ATOM 1341 C CA . ASP A 1 172 ? -7.172 -16.596 16.397 1.00 83.31 172 ASP A CA 1
ATOM 1342 C C . ASP A 1 172 ? -6.197 -16.431 15.224 1.00 83.31 172 ASP A C 1
ATOM 1344 O O . ASP A 1 172 ? -5.608 -17.405 14.737 1.00 83.31 172 ASP A O 1
ATOM 1348 N N . CYS A 1 173 ? -5.983 -15.194 14.779 1.00 85.12 173 CYS A N 1
ATOM 1349 C CA . CYS A 1 173 ? -5.038 -14.873 13.723 1.00 85.12 173 CYS A CA 1
ATOM 1350 C C . CYS A 1 173 ? -3.663 -14.513 14.303 1.00 85.12 173 CYS A C 1
ATOM 1352 O O . CYS A 1 173 ? -3.357 -13.352 14.574 1.00 85.12 173 CYS A O 1
ATOM 1354 N N . GLN A 1 174 ? -2.804 -15.523 14.483 1.00 84.00 174 GLN A N 1
ATOM 1355 C CA . GLN A 1 174 ? -1.481 -15.354 15.099 1.00 84.00 174 GLN A CA 1
ATOM 1356 C C . GLN A 1 174 ? -0.626 -14.280 14.405 1.00 84.00 174 GLN A C 1
ATOM 1358 O O . 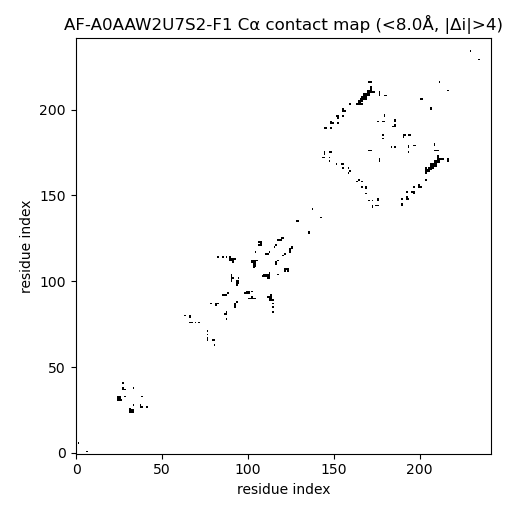GLN A 1 174 ? 0.114 -13.562 15.075 1.00 84.00 174 GLN A O 1
ATOM 1363 N N . SER A 1 175 ? -0.708 -14.149 13.077 1.00 83.75 175 SER A N 1
ATOM 1364 C CA . SER A 1 175 ? 0.030 -13.124 12.328 1.00 83.75 175 SER A CA 1
ATOM 1365 C C . SER A 1 175 ? -0.423 -11.709 12.689 1.00 83.75 175 SER A C 1
ATOM 1367 O O . SER A 1 175 ? 0.430 -10.841 12.870 1.00 83.75 175 SER A O 1
ATOM 1369 N N . VAL A 1 176 ? -1.731 -11.480 12.837 1.00 86.94 176 VAL A N 1
ATOM 1370 C CA . VAL A 1 176 ? -2.304 -10.191 13.256 1.00 86.94 176 VAL A CA 1
ATOM 1371 C C . VAL A 1 176 ? -1.971 -9.907 14.718 1.00 86.94 176 VAL A C 1
ATOM 1373 O O . VAL A 1 176 ? -1.460 -8.832 15.018 1.00 86.94 176 VAL A O 1
ATOM 1376 N N . ILE A 1 177 ? -2.142 -10.885 15.611 1.00 88.50 177 ILE A N 1
ATOM 1377 C CA . ILE A 1 177 ? -1.816 -10.747 17.040 1.00 88.50 177 ILE A CA 1
ATOM 1378 C C . ILE A 1 177 ? -0.333 -10.406 17.237 1.00 88.50 177 ILE A C 1
ATOM 1380 O O . ILE A 1 177 ? 0.003 -9.443 17.925 1.00 88.50 177 ILE A O 1
ATOM 1384 N N . ASN A 1 178 ? 0.568 -11.127 16.564 1.00 87.12 178 ASN A N 1
ATOM 1385 C CA . ASN A 1 178 ? 2.005 -10.855 16.634 1.00 87.12 178 ASN A CA 1
ATOM 1386 C C . ASN A 1 178 ? 2.351 -9.450 16.135 1.00 87.12 178 ASN A C 1
ATOM 1388 O O . ASN A 1 178 ? 3.246 -8.806 16.682 1.00 87.12 178 ASN A O 1
ATOM 1392 N N . ARG A 1 179 ? 1.654 -8.964 15.102 1.00 87.62 179 ARG A N 1
ATOM 1393 C CA . ARG A 1 179 ? 1.827 -7.594 14.616 1.00 87.62 179 ARG A CA 1
ATOM 1394 C C . ARG A 1 179 ? 1.298 -6.596 15.633 1.00 87.62 179 ARG A C 1
ATOM 1396 O O . ARG A 1 179 ? 2.018 -5.665 15.939 1.00 87.62 179 ARG A O 1
ATOM 1403 N N . LEU A 1 180 ? 0.122 -6.785 16.217 1.00 87.88 180 LEU A N 1
ATOM 1404 C CA . LEU A 1 180 ? -0.411 -5.862 17.224 1.00 87.88 180 LEU A CA 1
ATOM 1405 C C . LEU A 1 180 ? 0.503 -5.744 18.453 1.00 87.88 180 LEU A C 1
ATOM 1407 O O . LEU A 1 180 ? 0.778 -4.627 18.887 1.00 87.88 180 LEU A O 1
ATOM 1411 N N . ILE A 1 181 ? 1.038 -6.870 18.934 1.00 87.94 181 ILE A N 1
ATOM 1412 C CA . ILE A 1 181 ? 1.947 -6.931 20.090 1.00 87.94 181 ILE A CA 1
ATOM 1413 C C . ILE A 1 181 ? 3.356 -6.419 19.748 1.00 87.94 181 ILE A C 1
ATOM 1415 O O . ILE A 1 181 ? 4.039 -5.846 20.597 1.00 87.94 181 ILE A O 1
ATOM 1419 N N . GLY A 1 182 ? 3.825 -6.641 18.519 1.00 82.00 182 GLY A N 1
ATOM 1420 C CA . GLY A 1 182 ? 5.179 -6.278 18.109 1.00 82.00 182 GLY A CA 1
ATOM 1421 C C . GLY A 1 182 ? 5.441 -4.768 18.133 1.00 82.00 182 GLY A C 1
ATOM 1422 O O . GLY A 1 182 ? 4.542 -3.958 17.936 1.00 82.00 182 GLY A O 1
ATOM 1423 N N . SER A 1 183 ? 6.708 -4.380 18.297 1.00 69.69 183 SER A N 1
ATOM 1424 C CA . SER A 1 183 ? 7.140 -2.969 18.258 1.00 69.69 183 SER A CA 1
ATOM 1425 C C . SER A 1 183 ? 7.710 -2.538 16.904 1.00 69.69 183 SER A C 1
ATOM 1427 O O . SER A 1 183 ? 8.131 -1.395 16.745 1.00 69.69 183 SER A O 1
ATOM 1429 N N . THR A 1 184 ? 7.770 -3.442 15.924 1.00 70.44 184 THR A N 1
ATOM 1430 C CA . THR A 1 184 ? 8.334 -3.144 14.606 1.00 70.44 184 THR A CA 1
ATOM 1431 C C . THR A 1 184 ? 7.342 -2.363 13.751 1.00 70.44 184 THR A C 1
ATOM 1433 O O . THR A 1 184 ? 6.135 -2.643 13.757 1.00 70.44 184 THR A O 1
ATOM 1436 N N . GLU A 1 185 ? 7.864 -1.401 12.991 1.00 66.19 185 GLU A N 1
ATOM 1437 C CA . GLU A 1 185 ? 7.125 -0.751 11.913 1.00 66.19 185 GLU A CA 1
ATOM 1438 C C . GLU A 1 185 ? 6.774 -1.785 10.842 1.00 66.19 185 GLU A C 1
ATOM 1440 O O . GLU A 1 185 ? 7.609 -2.586 10.416 1.00 66.19 185 GLU A O 1
ATOM 1445 N N . ASP A 1 186 ? 5.506 -1.796 10.448 1.00 66.62 186 ASP A N 1
ATOM 1446 C CA . ASP A 1 186 ? 4.965 -2.747 9.492 1.00 66.62 186 ASP A CA 1
ATOM 1447 C C . ASP A 1 186 ? 4.757 -2.041 8.148 1.00 66.62 186 ASP A C 1
ATOM 1449 O O . ASP A 1 186 ? 3.852 -1.225 7.996 1.00 66.62 186 ASP A O 1
ATOM 1453 N N . PHE A 1 187 ? 5.613 -2.348 7.171 1.00 69.81 187 PHE A N 1
ATOM 1454 C CA . PHE A 1 187 ? 5.547 -1.778 5.818 1.00 69.81 187 PHE A CA 1
ATOM 1455 C C . PHE A 1 187 ? 4.658 -2.586 4.857 1.00 69.81 187 PHE A C 1
ATOM 1457 O O . PHE A 1 187 ? 4.672 -2.347 3.645 1.00 69.81 187 PHE A O 1
ATOM 1464 N N . SER A 1 188 ? 3.924 -3.581 5.365 1.00 72.75 188 SER A N 1
ATOM 1465 C CA . SER A 1 188 ? 2.994 -4.373 4.561 1.00 72.75 188 SER A CA 1
ATOM 1466 C C . SER A 1 188 ? 1.677 -3.634 4.304 1.00 72.75 188 SER A C 1
ATOM 1468 O O . SER A 1 188 ? 1.407 -2.571 4.858 1.00 72.75 188 SER A O 1
ATOM 1470 N N . THR A 1 189 ? 0.820 -4.221 3.471 1.00 65.94 189 THR A N 1
ATOM 1471 C CA . THR A 1 189 ? -0.498 -3.671 3.119 1.00 65.94 189 THR A CA 1
ATOM 1472 C C . THR A 1 189 ? -1.437 -3.497 4.313 1.00 65.94 189 THR A C 1
ATOM 1474 O O . THR A 1 189 ? -2.301 -2.630 4.269 1.00 65.94 189 THR A O 1
ATOM 1477 N N . ILE A 1 190 ? -1.276 -4.297 5.374 1.00 77.12 190 ILE A N 1
ATOM 1478 C CA . ILE A 1 190 ? -2.061 -4.169 6.614 1.00 77.12 190 ILE A CA 1
ATOM 1479 C C . ILE A 1 190 ? -1.398 -3.247 7.643 1.00 77.12 190 ILE A C 1
ATOM 1481 O O . ILE A 1 190 ? -2.029 -2.886 8.631 1.00 77.12 190 ILE A O 1
ATOM 1485 N N . GLY A 1 191 ? -0.152 -2.828 7.405 1.00 79.69 191 GLY A N 1
ATOM 1486 C CA . GLY A 1 191 ? 0.633 -2.013 8.328 1.00 79.69 191 GLY A CA 1
ATOM 1487 C C . GLY A 1 191 ? -0.070 -0.744 8.821 1.00 79.69 191 GLY A C 1
ATOM 1488 O O . GLY A 1 191 ? -0.090 -0.520 10.031 1.00 79.69 191 GLY A O 1
ATOM 1489 N N . PRO A 1 192 ? -0.726 0.050 7.950 1.00 79.62 192 PRO A N 1
ATOM 1490 C CA . PRO A 1 192 ? -1.495 1.212 8.394 1.00 79.62 192 PRO A CA 1
ATOM 1491 C C . PRO A 1 192 ? -2.673 0.858 9.306 1.00 79.62 192 PRO A C 1
ATOM 1493 O O . PRO A 1 192 ? -2.929 1.581 10.261 1.00 79.62 192 PRO A O 1
ATOM 1496 N N . VAL A 1 193 ? -3.364 -0.260 9.049 1.00 84.62 193 VAL A N 1
ATOM 1497 C CA . VAL A 1 193 ? -4.476 -0.730 9.895 1.00 84.62 193 VAL A CA 1
ATOM 1498 C C . VAL A 1 193 ? -3.946 -1.162 11.262 1.00 84.62 193 VAL A C 1
ATOM 1500 O O . VAL A 1 193 ? -4.496 -0.777 12.285 1.00 84.62 193 VAL A O 1
ATOM 1503 N N . ILE A 1 194 ? -2.826 -1.890 11.299 1.00 87.75 194 ILE A N 1
ATOM 1504 C CA . ILE A 1 194 ? -2.150 -2.264 12.549 1.00 87.75 194 ILE A CA 1
ATOM 1505 C C . ILE A 1 194 ? -1.707 -1.021 13.335 1.00 87.75 194 ILE A C 1
ATOM 1507 O O . ILE A 1 194 ? -1.865 -0.973 14.554 1.00 87.75 194 ILE A O 1
ATOM 1511 N N . ALA A 1 195 ? -1.159 -0.008 12.659 1.00 83.62 195 ALA A N 1
ATOM 1512 C CA . ALA A 1 195 ? -0.751 1.243 13.294 1.00 83.62 195 ALA A CA 1
ATOM 1513 C C . ALA A 1 195 ? -1.946 2.011 13.886 1.00 83.62 195 ALA A C 1
ATOM 1515 O O . ALA A 1 195 ? -1.836 2.521 15.001 1.00 83.62 195 ALA A O 1
ATOM 1516 N N . ASP A 1 196 ? -3.072 2.042 13.170 1.00 87.25 196 ASP A N 1
ATOM 1517 C CA . ASP A 1 196 ? -4.334 2.639 13.618 1.00 87.25 196 ASP A CA 1
ATOM 1518 C C . ASP A 1 196 ? -4.879 1.927 14.865 1.00 87.25 196 ASP A C 1
ATOM 1520 O O . ASP A 1 196 ? -5.096 2.557 15.897 1.00 87.25 196 ASP A O 1
ATOM 1524 N N . ILE A 1 197 ? -4.951 0.592 14.845 1.00 90.19 197 ILE A N 1
ATOM 1525 C CA . ILE A 1 197 ? -5.375 -0.200 16.010 1.00 90.19 197 ILE A CA 1
ATOM 1526 C C . ILE A 1 197 ? -4.473 0.078 17.216 1.00 90.19 197 ILE A C 1
ATOM 1528 O O . ILE A 1 197 ? -4.966 0.392 18.296 1.00 90.19 197 ILE A O 1
ATOM 1532 N N . ARG A 1 198 ? -3.144 0.033 17.044 1.00 91.25 198 ARG A N 1
ATOM 1533 C CA . ARG A 1 198 ? -2.194 0.345 18.128 1.00 91.25 198 ARG A CA 1
ATOM 1534 C C . ARG A 1 198 ? -2.386 1.764 18.669 1.00 91.25 198 ARG A C 1
ATOM 1536 O O . ARG A 1 198 ? -2.169 1.992 19.857 1.00 91.25 198 ARG A O 1
ATOM 1543 N N . PHE A 1 199 ? -2.747 2.725 17.819 1.00 87.88 199 PHE A N 1
ATOM 1544 C CA . PHE A 1 199 ? -3.053 4.086 18.249 1.00 87.88 199 PHE A CA 1
ATOM 1545 C C . PHE A 1 199 ? -4.333 4.131 19.093 1.00 87.88 199 PHE A C 1
ATOM 1547 O O . PHE A 1 199 ? -4.309 4.727 20.168 1.00 87.88 199 PHE A O 1
ATOM 1554 N N . MET A 1 200 ? -5.400 3.448 18.671 1.00 86.69 200 MET A N 1
ATOM 1555 C CA . MET A 1 200 ? -6.653 3.346 19.429 1.00 86.69 200 MET A CA 1
ATOM 1556 C C . MET A 1 200 ? -6.460 2.641 20.774 1.00 86.69 200 MET A C 1
ATOM 1558 O O . M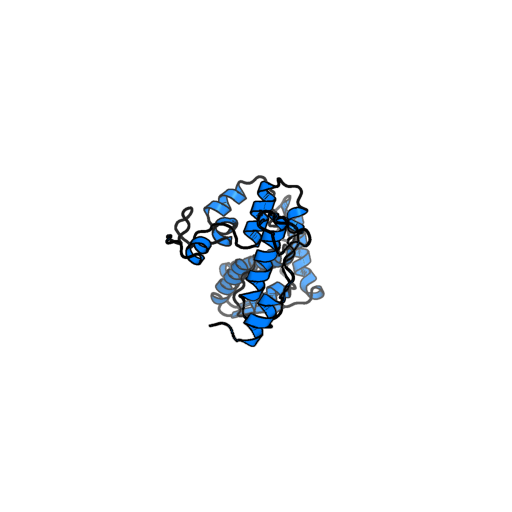ET A 1 200 ? -6.922 3.137 21.798 1.00 86.69 200 MET A O 1
ATOM 1562 N N . MET A 1 201 ? -5.694 1.546 20.806 1.00 90.44 201 MET A N 1
ATOM 1563 C CA . MET A 1 201 ? -5.366 0.827 22.043 1.00 90.44 201 MET A CA 1
ATOM 1564 C C . MET A 1 201 ? -4.713 1.734 23.094 1.00 90.44 201 MET A C 1
ATOM 1566 O O . MET A 1 201 ? -4.984 1.589 24.281 1.00 90.44 201 MET A O 1
ATOM 1570 N N . ARG A 1 202 ? -3.877 2.697 22.674 1.00 89.44 202 ARG A N 1
ATOM 1571 C CA . ARG A 1 202 ? -3.229 3.664 23.584 1.00 89.44 202 ARG A CA 1
ATOM 1572 C C . ARG A 1 202 ? -4.198 4.685 24.181 1.00 89.44 202 ARG A C 1
ATOM 1574 O O . ARG A 1 202 ? -3.824 5.361 25.135 1.00 89.44 202 ARG A O 1
ATOM 1581 N N . GLN A 1 203 ? -5.395 4.837 23.615 1.00 86.06 203 GLN A N 1
ATOM 1582 C CA . GLN A 1 203 ? -6.426 5.728 24.154 1.00 86.06 203 GLN A CA 1
ATOM 1583 C C . GLN A 1 203 ? -7.244 5.071 25.274 1.00 86.06 203 GLN A C 1
ATOM 1585 O O . GLN A 1 203 ? -7.923 5.768 26.023 1.00 86.06 203 GLN A O 1
ATOM 1590 N N . VAL A 1 204 ? -7.161 3.747 25.412 1.00 86.06 204 VAL A N 1
ATOM 1591 C CA . VAL A 1 204 ? -7.866 2.963 26.430 1.00 86.06 204 VAL A CA 1
ATOM 1592 C C . VAL A 1 204 ? -6.939 2.750 27.627 1.00 86.06 204 VAL A C 1
ATOM 1594 O O . VAL A 1 204 ? -5.745 2.510 27.459 1.00 86.06 204 VAL A O 1
ATOM 1597 N N . SER A 1 205 ? -7.466 2.838 28.854 1.00 86.19 205 SER A N 1
ATOM 1598 C CA . SER A 1 205 ? -6.640 2.768 30.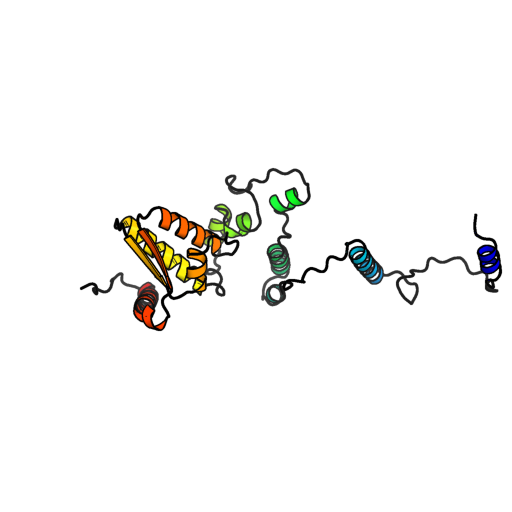070 1.00 86.19 205 SER A CA 1
ATOM 1599 C C . SER A 1 205 ? -5.923 1.425 30.229 1.00 86.19 205 SER A C 1
ATOM 1601 O O . SER A 1 205 ? -4.746 1.399 30.581 1.00 86.19 205 SER A O 1
ATOM 1603 N N . HIS A 1 206 ? -6.625 0.322 29.963 1.00 87.94 206 HIS A N 1
ATOM 1604 C CA . HIS A 1 206 ? -6.058 -1.023 29.947 1.00 87.94 206 HIS A CA 1
ATOM 1605 C C . HIS A 1 206 ? -6.505 -1.716 28.664 1.00 87.94 206 HIS A C 1
ATOM 1607 O O . HIS A 1 206 ? -7.684 -2.022 28.507 1.00 87.94 206 HIS A O 1
ATOM 1613 N N . CYS A 1 207 ? -5.582 -1.930 27.728 1.00 89.06 207 CYS A N 1
ATOM 1614 C CA . CYS A 1 207 ? -5.880 -2.663 26.506 1.00 89.06 207 CYS A CA 1
ATOM 1615 C C . CYS A 1 207 ? -4.801 -3.701 26.211 1.00 89.06 207 CYS A C 1
ATOM 1617 O O . CYS A 1 207 ? -3.651 -3.345 25.948 1.00 89.06 207 CYS A O 1
ATOM 1619 N N . ASN A 1 208 ? -5.195 -4.974 26.251 1.00 88.81 208 ASN A N 1
ATOM 1620 C CA . ASN A 1 208 ? -4.325 -6.114 25.982 1.00 88.81 208 ASN A CA 1
ATOM 1621 C C . ASN A 1 208 ? -4.813 -6.890 24.761 1.00 88.81 208 ASN A C 1
ATOM 1623 O O . ASN A 1 208 ? -5.982 -6.828 24.395 1.00 88.81 208 ASN A O 1
ATOM 1627 N N . VAL A 1 209 ? -3.897 -7.630 24.141 1.00 90.62 209 VAL A N 1
ATOM 1628 C CA . VAL A 1 209 ? -4.174 -8.462 22.969 1.00 90.62 209 VAL A CA 1
ATOM 1629 C C . VAL A 1 209 ? -3.710 -9.877 23.271 1.00 90.62 209 VAL A C 1
ATOM 1631 O O . VAL A 1 209 ? -2.557 -10.069 23.659 1.00 90.62 209 VAL A O 1
ATOM 1634 N N . GLU A 1 210 ? -4.584 -10.859 23.071 1.00 88.00 210 GLU A N 1
ATOM 1635 C CA . GLU A 1 210 ? -4.311 -12.262 23.375 1.00 88.00 210 GLU A CA 1
ATOM 1636 C C . GLU A 1 210 ? -4.617 -13.168 22.180 1.00 88.00 210 GLU A C 1
ATOM 1638 O O . GLU A 1 210 ? -5.624 -13.024 21.483 1.00 88.00 210 GLU A O 1
ATOM 1643 N N . TYR A 1 211 ? -3.715 -14.120 21.933 1.00 88.25 211 TYR A N 1
ATOM 1644 C CA . TYR A 1 211 ? -3.949 -15.162 20.944 1.00 88.25 211 TYR A CA 1
ATOM 1645 C C . TYR A 1 211 ? -4.789 -16.280 21.551 1.00 88.25 211 TYR A C 1
ATOM 1647 O O . TYR A 1 211 ? -4.408 -16.864 22.567 1.00 88.25 211 TYR A O 1
ATOM 1655 N N . ILE A 1 212 ? -5.861 -16.652 20.855 1.00 84.50 212 ILE A N 1
ATOM 1656 C CA . ILE A 1 212 ? -6.699 -17.787 21.220 1.00 84.50 212 ILE A CA 1
ATOM 1657 C C . ILE A 1 212 ? -6.703 -18.818 20.087 1.00 84.50 212 ILE A C 1
ATOM 1659 O O . ILE A 1 212 ? -7.033 -18.489 18.948 1.00 84.50 212 ILE A O 1
ATOM 1663 N N . PRO A 1 213 ? -6.391 -20.100 20.358 1.00 78.00 213 PRO A N 1
ATOM 1664 C CA . PRO A 1 213 ? -6.504 -21.146 19.349 1.00 78.00 213 PRO A CA 1
ATOM 1665 C C . PRO A 1 213 ? -7.918 -21.215 18.759 1.00 78.00 213 PRO A C 1
ATOM 1667 O O . PRO A 1 213 ? -8.903 -21.168 19.494 1.00 78.00 213 PRO A O 1
ATOM 1670 N N . ARG A 1 214 ? -8.028 -21.434 17.441 1.00 71.00 214 ARG A N 1
ATOM 1671 C CA . ARG A 1 214 ? -9.306 -21.459 16.687 1.00 71.00 214 ARG A CA 1
ATOM 1672 C C . ARG A 1 214 ? -10.437 -22.247 17.342 1.00 71.00 214 ARG A C 1
ATOM 1674 O O . ARG A 1 214 ? -11.598 -21.867 17.243 1.00 71.00 214 ARG A O 1
ATOM 1681 N N . GLN A 1 215 ? -10.099 -23.350 18.006 1.00 73.62 215 GLN A N 1
ATOM 1682 C CA . GLN A 1 215 ? -11.058 -24.210 18.702 1.00 73.62 215 GLN A CA 1
ATOM 1683 C C . GLN A 1 215 ? -11.822 -23.489 19.827 1.00 73.62 215 GLN A C 1
ATOM 1685 O O . GLN A 1 215 ? -12.970 -23.829 20.098 1.00 73.62 215 GLN A O 1
ATOM 1690 N N . PHE A 1 216 ? -11.215 -22.469 20.433 1.00 68.38 216 PHE A N 1
ATOM 1691 C CA . PHE A 1 216 ? -11.807 -21.651 21.488 1.00 68.38 216 PHE A CA 1
ATOM 1692 C C . PHE A 1 216 ? -12.414 -20.343 20.953 1.00 68.38 216 PHE A C 1
ATOM 1694 O O . PHE A 1 216 ? -13.313 -19.810 21.588 1.00 68.38 216 PHE A O 1
ATOM 1701 N N . ASN A 1 217 ? -12.052 -19.901 19.737 1.00 71.19 217 ASN A N 1
ATOM 1702 C CA . ASN A 1 217 ? -12.682 -18.756 19.055 1.00 71.19 217 ASN A CA 1
ATOM 1703 C C . ASN A 1 217 ? -13.903 -19.143 18.183 1.00 71.19 217 ASN A C 1
ATOM 1705 O O . ASN A 1 217 ? -14.309 -18.436 17.257 1.00 71.19 217 ASN A O 1
ATOM 1709 N N . SER A 1 218 ? -14.504 -20.311 18.437 1.00 75.00 218 SER A N 1
ATOM 1710 C CA . SER A 1 218 ? -15.586 -20.841 17.593 1.00 75.00 218 SER A CA 1
ATOM 1711 C C . SER A 1 218 ? -16.870 -20.003 17.647 1.00 75.00 218 SER A C 1
ATOM 1713 O O . SER A 1 218 ? -17.650 -20.021 16.693 1.00 75.00 218 SER A O 1
ATOM 1715 N N . PHE A 1 219 ? -17.091 -19.264 18.739 1.00 70.50 219 PHE A N 1
ATOM 1716 C CA . PHE A 1 219 ? -18.260 -18.404 18.911 1.00 70.50 219 PHE A CA 1
ATOM 1717 C C . PHE A 1 219 ? -18.173 -17.145 18.041 1.00 70.50 219 PHE A C 1
ATOM 1719 O O . PHE A 1 219 ? -19.068 -16.919 17.227 1.00 70.50 219 PHE A O 1
ATOM 1726 N N . ALA A 1 220 ? -17.069 -16.392 18.118 1.00 71.88 220 ALA A N 1
ATOM 1727 C CA . ALA A 1 220 ? -16.860 -15.219 17.267 1.00 71.88 220 ALA A CA 1
ATOM 1728 C C . ALA A 1 220 ? -16.851 -15.603 15.779 1.00 71.88 220 ALA A C 1
ATOM 1730 O O . ALA A 1 220 ? -17.470 -14.931 14.956 1.00 71.88 220 ALA A O 1
ATOM 1731 N N . HIS A 1 221 ? -16.261 -16.755 15.439 1.00 68.06 221 HIS A N 1
ATOM 1732 C CA . HIS A 1 221 ? -16.295 -17.278 14.075 1.00 68.06 221 HIS A CA 1
ATOM 1733 C C . HIS A 1 221 ? -17.728 -17.541 13.570 1.00 68.06 221 HIS A C 1
ATOM 1735 O O . HIS A 1 221 ? -18.071 -17.196 12.436 1.00 68.06 221 HIS A O 1
ATOM 1741 N N . LYS A 1 222 ? -18.602 -18.126 14.405 1.00 74.94 222 LYS A N 1
ATOM 1742 C CA . LYS A 1 222 ? -20.024 -18.331 14.067 1.00 74.94 222 LYS A CA 1
ATOM 1743 C C . LYS A 1 222 ? -20.778 -17.009 13.943 1.00 74.94 222 LYS A C 1
ATOM 1745 O O . LYS A 1 222 ? -21.621 -16.888 13.053 1.00 74.94 222 LYS A O 1
ATOM 1750 N N . LEU A 1 223 ? -20.468 -16.031 14.794 1.00 69.56 223 LEU A N 1
ATOM 1751 C CA . LEU A 1 223 ? -21.073 -14.702 14.755 1.00 69.56 223 LEU A CA 1
ATOM 1752 C C . LEU A 1 223 ? -20.721 -13.978 13.446 1.00 69.56 223 LEU A C 1
ATOM 1754 O O . LEU A 1 223 ? -21.620 -13.561 12.718 1.00 69.56 223 LEU A O 1
ATOM 1758 N N . ALA A 1 224 ? -19.437 -13.938 13.081 1.00 68.38 224 ALA A N 1
ATOM 1759 C CA . ALA A 1 224 ? -18.963 -13.339 11.831 1.00 68.38 224 ALA A CA 1
ATOM 1760 C C . ALA A 1 224 ? -19.581 -14.014 10.590 1.00 68.38 224 ALA A C 1
ATOM 1762 O O . ALA A 1 224 ? -20.021 -13.356 9.642 1.00 68.38 224 ALA A O 1
ATOM 1763 N N . ARG A 1 225 ? -19.701 -15.348 10.611 1.00 67.88 225 ARG A N 1
ATOM 1764 C CA . ARG A 1 225 ? -20.357 -16.107 9.537 1.00 67.88 225 ARG A CA 1
ATOM 1765 C C . ARG A 1 225 ? -21.869 -15.861 9.461 1.00 67.88 225 ARG A C 1
ATOM 1767 O O . ARG A 1 225 ? -22.446 -15.917 8.382 1.00 67.88 225 ARG A O 1
ATOM 1774 N N . SER A 1 226 ? -22.516 -15.568 10.584 1.00 67.50 226 SER A N 1
ATOM 1775 C CA . SER A 1 226 ? -23.941 -15.215 10.601 1.00 67.50 226 SER A CA 1
ATOM 1776 C C . SER A 1 226 ? -24.170 -13.793 10.081 1.00 67.50 226 SER A C 1
ATOM 1778 O O . SER A 1 226 ? -25.119 -13.557 9.337 1.00 67.50 226 SER A O 1
ATOM 1780 N N . ALA A 1 227 ? -23.261 -12.860 10.381 1.00 60.56 227 ALA A N 1
ATOM 1781 C CA . ALA A 1 227 ? -23.312 -11.493 9.865 1.00 60.56 227 ALA A CA 1
ATOM 1782 C C . ALA A 1 227 ? -23.163 -11.434 8.334 1.00 60.56 227 ALA A C 1
ATOM 1784 O O . ALA A 1 227 ? -23.878 -10.683 7.674 1.00 60.56 227 ALA A O 1
ATOM 1785 N N . THR A 1 228 ? -22.304 -12.278 7.752 1.00 57.09 228 THR A N 1
ATOM 1786 C CA . THR A 1 228 ? -22.146 -12.366 6.287 1.00 57.09 228 THR A CA 1
ATOM 1787 C C . THR A 1 228 ? -23.387 -12.926 5.584 1.00 57.09 228 THR A C 1
ATOM 1789 O O . THR A 1 228 ? -23.687 -12.502 4.473 1.00 57.09 228 THR A O 1
ATOM 1792 N N . HIS A 1 229 ? -24.158 -13.801 6.239 1.00 52.19 229 HIS A N 1
ATOM 1793 C CA . HIS A 1 229 ? -25.450 -14.276 5.727 1.00 52.19 229 HIS A CA 1
ATOM 1794 C C . HIS A 1 229 ? -26.591 -13.252 5.886 1.00 52.19 229 HIS A C 1
ATOM 1796 O O . HIS A 1 229 ? -27.493 -13.223 5.053 1.00 52.19 229 HIS A O 1
ATOM 1802 N N . ASN A 1 230 ? -26.552 -12.389 6.907 1.00 47.44 230 ASN A N 1
ATOM 1803 C CA . ASN A 1 230 ? -27.575 -11.357 7.144 1.00 47.44 230 ASN A CA 1
ATOM 1804 C C . ASN A 1 230 ? -27.375 -10.064 6.333 1.00 47.44 230 ASN A C 1
ATOM 1806 O O . ASN A 1 230 ? -28.273 -9.219 6.307 1.00 47.44 230 ASN A O 1
ATOM 1810 N N . ALA A 1 231 ? -26.251 -9.912 5.625 1.00 46.25 231 ALA A N 1
ATOM 1811 C CA . ALA A 1 231 ? -26.016 -8.782 4.722 1.00 46.25 231 ALA A CA 1
ATOM 1812 C C . ALA A 1 231 ? -27.006 -8.725 3.532 1.00 46.25 231 ALA A C 1
ATOM 1814 O O . ALA A 1 231 ? -27.081 -7.702 2.854 1.00 46.25 231 ALA A O 1
ATOM 1815 N N . GLU A 1 232 ? -27.811 -9.774 3.309 1.00 42.38 232 GLU A N 1
ATOM 1816 C CA . GLU A 1 232 ? -28.898 -9.806 2.314 1.00 42.38 232 GLU A CA 1
ATOM 1817 C C . GLU A 1 232 ? -30.300 -9.492 2.883 1.00 42.38 232 GLU A C 1
ATOM 1819 O O . GLU A 1 232 ? -31.281 -9.486 2.138 1.00 42.38 232 GLU A O 1
ATOM 1824 N N . GLY A 1 233 ? -30.430 -9.146 4.169 1.00 43.12 233 GLY A N 1
ATOM 1825 C CA . GLY A 1 233 ? -31.665 -8.554 4.686 1.00 43.12 233 GLY A CA 1
ATOM 1826 C C . GLY A 1 233 ? -32.022 -8.925 6.122 1.00 43.12 233 GLY A C 1
ATOM 1827 O O . GLY A 1 233 ? -32.229 -10.090 6.443 1.00 43.12 233 GLY A O 1
ATOM 1828 N N . ARG A 1 234 ? -32.279 -7.863 6.901 1.00 39.00 234 ARG A N 1
ATOM 1829 C CA . ARG A 1 234 ? -32.788 -7.763 8.287 1.00 39.00 234 ARG A CA 1
ATOM 1830 C C . ARG A 1 234 ? -31.703 -7.616 9.359 1.00 39.00 234 ARG A C 1
ATOM 1832 O O . ARG A 1 234 ? -31.079 -8.572 9.803 1.00 39.00 234 ARG A O 1
ATOM 1839 N N . ASN A 1 235 ? -31.590 -6.374 9.835 1.00 40.12 235 ASN A N 1
ATOM 1840 C CA . ASN A 1 235 ? -30.899 -5.970 11.057 1.00 40.12 235 ASN A CA 1
ATOM 1841 C C . ASN A 1 235 ? -31.600 -6.570 12.286 1.00 40.12 235 ASN A C 1
ATOM 1843 O O . ASN A 1 235 ? -32.402 -5.897 12.932 1.00 40.12 235 ASN A O 1
ATOM 1847 N N . HIS A 1 236 ? -31.319 -7.828 12.609 1.00 39.12 236 HIS A N 1
ATOM 1848 C CA . HIS A 1 236 ? -31.622 -8.363 13.930 1.00 39.12 236 HIS A CA 1
ATOM 1849 C C . HIS A 1 236 ? -30.333 -8.922 14.530 1.00 39.12 236 HIS A C 1
ATOM 1851 O O . HIS A 1 236 ? -29.809 -9.941 14.079 1.00 39.12 236 HIS A O 1
ATOM 1857 N N . PHE A 1 237 ? -29.790 -8.184 15.498 1.00 39.50 237 PHE A N 1
ATOM 1858 C CA . PHE A 1 237 ? -28.766 -8.686 16.407 1.00 39.50 237 PHE A CA 1
ATOM 1859 C C . PHE A 1 237 ? -29.377 -9.855 17.202 1.00 39.50 237 PHE A C 1
ATOM 1861 O O . PHE A 1 237 ? -30.503 -9.707 17.674 1.00 39.50 237 PHE A O 1
ATOM 1868 N N . PRO A 1 238 ? -28.707 -11.014 17.328 1.00 38.09 238 PRO A N 1
ATOM 1869 C CA . PRO A 1 238 ? -29.201 -12.093 18.175 1.00 38.09 238 PRO A CA 1
ATOM 1870 C C . PRO A 1 238 ? -29.155 -11.677 19.651 1.00 38.09 238 PRO A C 1
ATOM 1872 O O . PRO A 1 238 ? -28.087 -11.329 20.157 1.00 38.09 238 PRO A O 1
ATOM 1875 N N . ASP A 1 239 ? -30.295 -11.763 20.335 1.00 37.31 239 ASP A N 1
ATOM 1876 C CA . ASP A 1 239 ? -30.427 -11.581 21.784 1.00 37.31 239 ASP A CA 1
ATOM 1877 C C . ASP A 1 239 ? -29.783 -12.765 22.525 1.00 37.31 239 ASP A C 1
ATOM 1879 O O . ASP A 1 239 ? -30.460 -13.706 22.928 1.00 37.31 239 ASP A O 1
ATOM 1883 N N . PHE A 1 240 ? -28.457 -12.767 22.660 1.00 41.97 240 PHE A N 1
ATOM 1884 C CA . PHE A 1 240 ? -27.745 -13.698 23.541 1.00 41.97 240 PHE A CA 1
ATOM 1885 C C . PHE A 1 240 ? -26.580 -12.990 24.237 1.00 41.97 240 PHE A C 1
ATOM 1887 O O . PHE A 1 240 ? -25.411 -13.297 24.009 1.00 41.97 240 PHE A O 1
ATOM 1894 N N . ILE A 1 241 ? -26.930 -12.027 25.090 1.00 34.00 241 ILE A N 1
ATOM 1895 C CA . ILE A 1 241 ? -26.159 -11.694 26.290 1.00 34.00 241 ILE A CA 1
ATOM 1896 C C . ILE A 1 241 ? -27.152 -11.708 27.461 1.00 34.00 241 ILE A C 1
ATOM 1898 O O . ILE A 1 241 ? -27.733 -10.685 27.809 1.00 34.00 241 ILE A O 1
ATOM 1902 N N . GLU A 1 242 ? -27.361 -12.904 28.010 1.00 31.22 242 GLU A N 1
ATOM 1903 C CA . GLU A 1 242 ? -27.677 -13.164 29.423 1.00 31.22 242 GLU A CA 1
ATOM 1904 C C . GLU A 1 242 ? -26.753 -14.286 29.908 1.00 31.22 242 GLU A C 1
ATOM 1906 O O . GLU A 1 242 ? -26.531 -15.243 29.125 1.00 31.22 242 GLU A O 1
#

Sequence (242 aa):
MLHPLDAKAVLSIPLGRHCSDDCLIWHSYSKGVFTVKSAYQLAMKISELDMPSSSSSSGPTADWSFVWKCSIPNKIKVFGWKACRNALATLSNLARRRVYVENYCPLCSDQKEDLQHILLYCHFARQVWALSLLPTQTIGAFTGDIEESLAAREAIDLGIKEGWSNIILEGDCQSVINRLIGSTEDFSTIGPVIADIRFMMRQVSHCNVEYIPRQFNSFAHKLARSATHNAEGRNHFPDFIE

pLDDT: mean 76.33, std 15.14, range [31.22, 94.56]

Radius of gyration: 30.78 Å; Cα contacts (8 Å, |Δi|>4): 173; chains: 1; bounding box: 97×43×77 Å

Secondary structure (DSSP, 8-state):
---HHHHHHHHTSPPPS---------TTSTT----HHHHHHHHHHHHHHSS-------------HHHHHSSS-HHHHHHHHHHHTT-S--HHHHHHTT-----B-TTTSSSB--HHIIIIISHHHHHHHHHSSS-----TTSHHHHHHHHHHHHHHHHHHHTT-SEEEEEES-HHHHHHHH--S---STTHHHHHHHHHHHTTSSEEEEEE--TTT-HHHHHHHHHHHHHTTS---------

InterPro domains:
  IPR002156 Ribonuclease H domain [PF13456] (144-227)
  IPR012337 Ribonuclease H-like superfamily [SSF53098] (142-229)
  IPR026960 Reverse transcriptase zinc-binding domain [PF13966] (34-129)
  IPR036397 Ribonuclease H superfamily [G3DSA:3.30.420.10] (128-234)
  IPR044730 Ribonuclease H-like domain, plant type [cd06222] (139-225)
  IPR053151 Ribonuclease H-like [PTHR47723] (147-232)